Protein AF-T0ZHL3-F1 (afdb_monomer)

Organism: NCBI:txid410659

Nearest PDB structures (foldseek):
  6ahu-assembly1_E  TM=5.245E-01  e=2.969E-02  Homo sapiens
  2ku7-assembly1_A  TM=4.076E-01  e=2.372E-01  Homo sapiens
  7qg6-assembly1_E  TM=3.972E-01  e=1.578E+00  Homo sapiens
  7qg6-assembly1_A  TM=4.189E-01  e=2.277E+00  Homo sapiens
  2b18-assembly1_A  TM=2.000E-01  e=1.236E+00  Bacillus subtilis

pLDDT: mean 86.19, std 11.18, range [48.0, 97.88]

Foldseek 3Di:
DVQCVVVADPDPVSLVPDDPVVCVVSPHPDRPPDDDDDDDDDPCPPPDDPPPPPDPDAFWFKWKKFKADPPFAFPVCFVVQLVLLLVLLLVLQCVQVNDVPRDCLSVVPPDDPVPNDQHWGWGFDDPPPPRGGGMIMIGGNRGDDPSSVVSVCPRFWGADPVRDIITIDTPDIHDPVVCCVPRPDDPDDDDPDD

Sequence (194 aa):
AKKLAKTVPDNVLCALRVNTAELRKQGWNQPPAARKVSYLRPVDALRPCYATPRIEAPNVTTASFILVGKPLPRVEEALRIGELTRMAVMSQAKRLVGEGRIPSIFSGHGMAESNRHRHAFYLPWDSNHDGRIDRVLLHVPDGMSAEQQHVVEQVKKLWNRDGGEWRLVLESIGSPGIARALTESSRVWKSVTP

Structure (mmCIF, N/CA/C/O backbone):
data_AF-T0ZHL3-F1
#
_entry.id   AF-T0ZHL3-F1
#
loop_
_atom_site.group_PDB
_atom_site.id
_atom_site.type_symbol
_atom_site.label_atom_id
_atom_site.label_alt_id
_atom_site.label_comp_id
_atom_site.label_asym_id
_atom_site.label_entity_id
_atom_site.label_seq_id
_atom_site.pdbx_PDB_ins_code
_atom_site.Cartn_x
_atom_site.Cartn_y
_atom_site.Cartn_z
_atom_site.occupancy
_atom_site.B_iso_or_equiv
_atom_site.auth_seq_id
_atom_site.auth_comp_id
_atom_site.auth_asym_id
_atom_site.auth_atom_id
_atom_site.pdbx_PDB_model_num
ATOM 1 N N . ALA A 1 1 ? -53.898 -5.717 51.733 1.00 55.38 1 ALA A N 1
ATOM 2 C CA . ALA A 1 1 ? -52.645 -6.334 52.229 1.00 55.38 1 ALA A CA 1
ATOM 3 C C . ALA A 1 1 ? -52.646 -7.872 52.150 1.00 55.38 1 ALA A C 1
ATOM 5 O O . ALA A 1 1 ? -51.859 -8.405 51.382 1.00 55.38 1 ALA A O 1
ATOM 6 N N . LYS A 1 2 ? -53.540 -8.604 52.846 1.00 56.66 2 LYS A N 1
ATOM 7 C CA . LYS A 1 2 ? -53.518 -10.092 52.917 1.00 56.66 2 LYS A CA 1
ATOM 8 C C . LYS A 1 2 ? -53.585 -10.851 51.573 1.00 56.66 2 LYS A C 1
ATOM 10 O O . LYS A 1 2 ? -53.009 -11.926 51.476 1.00 56.66 2 LYS A O 1
ATOM 15 N N . LYS A 1 3 ? -54.253 -10.316 50.539 1.00 62.62 3 LYS A N 1
ATOM 16 C CA . LYS A 1 3 ? -54.321 -10.953 49.203 1.00 62.62 3 LYS A CA 1
ATOM 17 C C . LYS A 1 3 ? -53.002 -10.873 48.416 1.00 62.62 3 LYS A C 1
ATOM 19 O O . LYS A 1 3 ? -52.667 -11.824 47.727 1.00 62.62 3 LYS A O 1
ATOM 24 N N . LEU A 1 4 ? -52.247 -9.782 48.563 1.00 68.75 4 LEU A N 1
ATOM 25 C CA . LEU A 1 4 ? -50.984 -9.556 47.845 1.00 68.75 4 LEU A CA 1
ATOM 26 C C . LEU A 1 4 ? -49.827 -10.375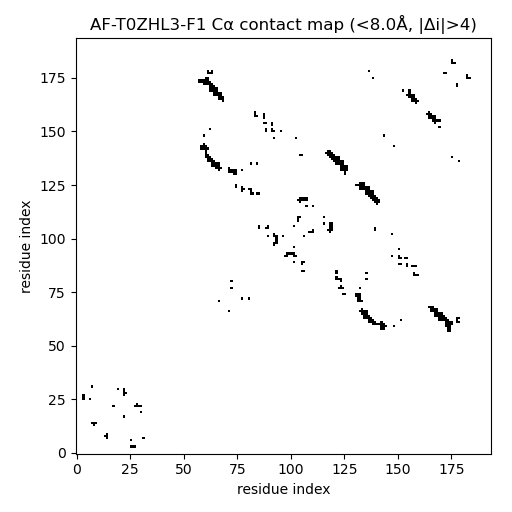 48.436 1.00 68.75 4 LEU A C 1
ATOM 28 O O . LEU A 1 4 ? -48.932 -10.786 47.709 1.00 68.75 4 LEU A O 1
ATOM 32 N N . ALA A 1 5 ? -49.873 -10.697 49.732 1.00 70.12 5 ALA A N 1
ATOM 33 C CA . ALA A 1 5 ? -48.851 -11.518 50.387 1.00 70.12 5 ALA A CA 1
ATOM 34 C C . ALA A 1 5 ? -48.668 -12.906 49.735 1.00 70.12 5 ALA A C 1
ATOM 36 O O . ALA A 1 5 ? -47.565 -13.435 49.742 1.00 70.12 5 ALA A O 1
ATOM 37 N N . LYS A 1 6 ? -49.719 -13.466 49.113 1.00 73.06 6 LYS A N 1
ATOM 38 C CA . LYS A 1 6 ? -49.654 -14.739 48.367 1.00 73.06 6 LYS A CA 1
ATOM 39 C C . LYS A 1 6 ? -48.963 -14.635 47.001 1.00 73.06 6 LYS A C 1
ATOM 41 O O . LYS A 1 6 ? -48.709 -15.653 46.378 1.00 73.06 6 LYS A O 1
ATOM 46 N N . THR A 1 7 ? -48.715 -13.416 46.525 1.00 76.69 7 THR A N 1
ATOM 47 C CA . THR A 1 7 ? -48.080 -13.131 45.225 1.00 76.69 7 THR A CA 1
ATOM 48 C C . THR A 1 7 ? -46.620 -12.691 45.369 1.00 76.69 7 THR A C 1
ATOM 50 O O . THR A 1 7 ? -46.009 -12.218 44.415 1.00 76.69 7 THR A O 1
ATOM 53 N N . VAL A 1 8 ? -46.059 -12.813 46.577 1.00 81.12 8 VAL A N 1
ATOM 54 C CA . VAL A 1 8 ? -44.651 -12.512 46.845 1.00 81.12 8 VAL A CA 1
ATOM 55 C C . VAL A 1 8 ? -43.796 -13.663 46.307 1.00 81.12 8 VAL A C 1
ATOM 57 O O . VAL A 1 8 ? -44.087 -14.810 46.629 1.00 81.12 8 VAL A O 1
ATOM 60 N N . PRO A 1 9 ? -42.755 -13.384 45.507 1.00 81.44 9 PRO A N 1
ATOM 61 C CA . PRO A 1 9 ? -41.839 -14.414 45.030 1.00 81.44 9 PRO A CA 1
ATOM 62 C C . PRO A 1 9 ? -41.130 -15.125 46.186 1.00 81.44 9 PRO A C 1
ATOM 64 O O . PRO A 1 9 ? -40.657 -14.470 47.114 1.00 81.44 9 PRO A O 1
ATOM 67 N N . ASP A 1 10 ? -40.989 -16.446 46.084 1.00 82.56 10 ASP A N 1
ATOM 68 C CA . ASP A 1 10 ? -40.438 -17.285 47.160 1.00 82.56 10 ASP A CA 1
ATOM 69 C C . ASP A 1 10 ? -38.960 -16.995 47.471 1.00 82.56 10 ASP A C 1
ATOM 71 O O . ASP A 1 10 ? -38.482 -17.254 48.573 1.00 82.56 10 ASP A O 1
ATOM 75 N N . ASN A 1 11 ? -38.208 -16.468 46.497 1.00 82.94 11 ASN A N 1
ATOM 76 C CA . ASN A 1 11 ? -36.793 -16.136 46.650 1.00 82.94 11 ASN A CA 1
ATOM 77 C C . ASN A 1 11 ? -36.380 -14.905 45.819 1.00 82.94 11 ASN A C 1
ATOM 79 O O . ASN A 1 11 ? -37.099 -14.452 44.924 1.00 82.94 11 ASN A O 1
ATOM 83 N N . VAL A 1 12 ?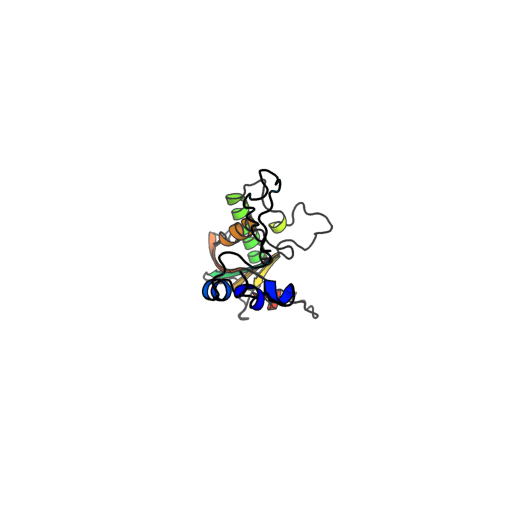 -35.185 -14.373 46.108 1.00 80.12 12 VAL A N 1
ATOM 84 C CA . VAL A 1 12 ? -34.631 -13.161 45.470 1.00 80.12 12 VAL A CA 1
ATOM 85 C C . VAL A 1 12 ? -34.496 -13.319 43.956 1.00 80.12 12 VAL A C 1
ATOM 87 O O . VAL A 1 12 ? -34.779 -12.388 43.208 1.00 80.12 12 VAL A O 1
ATOM 90 N N . LEU A 1 13 ? -34.101 -14.499 43.481 1.00 81.75 13 LEU A N 1
ATOM 91 C CA . LEU A 1 13 ? -33.869 -14.746 42.061 1.00 81.75 13 LEU A CA 1
ATOM 92 C C . LEU A 1 13 ? -35.197 -14.787 41.285 1.00 81.75 13 LEU A C 1
ATOM 94 O O . LEU A 1 13 ? -35.291 -14.221 40.197 1.00 81.75 13 LEU A O 1
ATOM 98 N N . CYS A 1 14 ? -36.251 -15.348 41.881 1.00 80.88 14 CYS A N 1
ATOM 99 C CA . CYS A 1 14 ? -37.622 -15.212 41.397 1.00 80.88 14 CYS A CA 1
ATOM 100 C C . CYS A 1 14 ? -38.057 -13.741 41.401 1.00 80.88 14 CYS A C 1
ATOM 102 O O . CYS A 1 14 ? -38.589 -13.275 40.401 1.00 80.88 14 CYS A O 1
ATOM 104 N N . ALA A 1 15 ? -37.765 -12.978 42.460 1.00 80.31 15 ALA A N 1
ATOM 105 C CA . ALA A 1 15 ? -38.114 -11.557 42.528 1.00 80.31 15 ALA A CA 1
ATOM 106 C C . ALA A 1 15 ? -37.436 -10.700 41.444 1.00 80.31 15 ALA A C 1
ATOM 108 O O . ALA A 1 15 ? -38.067 -9.784 40.921 1.00 80.31 15 ALA A O 1
ATOM 109 N N . LEU A 1 16 ? -36.194 -11.019 41.067 1.00 79.75 16 LEU A N 1
ATOM 110 C CA . LEU A 1 16 ? -35.465 -10.346 39.983 1.00 79.75 16 LEU A CA 1
ATOM 111 C C . LEU A 1 16 ? -35.959 -10.737 38.580 1.00 79.75 16 LEU A C 1
ATOM 113 O O . LEU A 1 16 ? -35.756 -9.984 37.632 1.00 79.75 16 LEU A O 1
ATOM 117 N N . ARG A 1 17 ? -36.597 -11.905 38.436 1.00 83.50 17 ARG A N 1
ATOM 118 C CA . ARG A 1 17 ? -37.125 -12.415 37.157 1.00 83.50 17 ARG A CA 1
ATOM 119 C C . ARG A 1 17 ? -38.546 -11.948 36.847 1.00 83.50 17 ARG A C 1
ATOM 121 O O . ARG A 1 17 ? -38.991 -12.085 35.709 1.00 83.50 17 ARG A O 1
ATOM 128 N N . VAL A 1 18 ? -39.276 -11.437 37.835 1.00 82.00 18 VAL A N 1
ATOM 129 C CA . VAL A 1 18 ? -40.674 -11.040 37.650 1.00 82.00 18 VAL A CA 1
ATOM 130 C C . VAL A 1 18 ? -40.767 -9.771 36.802 1.00 82.00 18 VAL A C 1
ATOM 132 O O . VAL A 1 18 ? -40.172 -8.738 37.106 1.00 82.00 18 VAL A O 1
ATOM 135 N N . ASN A 1 19 ? -41.583 -9.838 35.751 1.00 81.00 19 ASN A N 1
ATOM 136 C CA . ASN A 1 19 ? -41.870 -8.689 34.907 1.00 81.00 19 ASN A CA 1
ATOM 137 C C . ASN A 1 19 ? -42.751 -7.671 35.655 1.00 81.00 19 ASN A C 1
ATOM 139 O O . ASN A 1 19 ? -43.749 -8.015 36.291 1.00 81.00 19 ASN A O 1
ATOM 143 N N . THR A 1 20 ? -42.418 -6.388 35.520 1.00 82.62 20 THR A N 1
ATOM 144 C CA . THR A 1 20 ? -43.193 -5.272 36.081 1.00 82.62 20 THR A CA 1
ATOM 145 C C . THR A 1 20 ? -44.657 -5.244 35.619 1.00 82.62 20 THR A C 1
ATOM 147 O O . THR A 1 20 ? -45.519 -4.799 36.378 1.00 82.62 20 THR A O 1
ATOM 150 N N . ALA A 1 21 ? -44.968 -5.756 34.422 1.00 84.19 21 ALA A N 1
ATOM 151 C CA . ALA A 1 21 ? -46.342 -5.871 33.926 1.00 84.19 21 ALA A CA 1
ATOM 152 C C . ALA A 1 21 ? -47.185 -6.868 34.746 1.00 84.19 21 ALA A C 1
ATOM 154 O O . ALA A 1 21 ? -48.332 -6.575 35.090 1.00 84.19 21 ALA A O 1
ATOM 155 N N . GLU A 1 22 ? -46.592 -8.005 35.117 1.00 83.56 22 GLU A N 1
ATOM 156 C CA . GLU A 1 22 ? -47.223 -9.054 35.926 1.00 83.56 22 GLU A CA 1
ATOM 157 C C . GLU A 1 22 ? -47.572 -8.519 37.325 1.00 83.56 22 GLU A C 1
ATOM 159 O O . GLU A 1 22 ? -48.689 -8.687 37.814 1.00 83.56 22 GLU A O 1
ATOM 164 N N . LEU A 1 23 ? -46.641 -7.772 37.931 1.00 82.81 23 LEU A N 1
ATOM 165 C CA . LEU A 1 23 ? -46.822 -7.138 39.240 1.00 82.81 23 LEU A CA 1
ATOM 166 C C . LEU A 1 23 ? -47.949 -6.102 39.225 1.00 82.81 23 LEU A C 1
ATOM 168 O O . LEU A 1 23 ? -48.803 -6.107 40.112 1.00 82.81 23 LEU A O 1
ATOM 172 N N . ARG A 1 24 ? -48.002 -5.248 38.197 1.00 84.06 24 ARG A N 1
ATOM 173 C CA . ARG A 1 24 ? -49.072 -4.250 38.043 1.00 84.06 24 ARG A CA 1
ATOM 174 C C . ARG A 1 24 ? -50.441 -4.902 37.874 1.00 84.06 24 ARG A C 1
ATOM 176 O O . ARG A 1 24 ? -51.395 -4.459 38.506 1.00 84.06 24 ARG A O 1
ATOM 183 N N . LYS A 1 25 ? -50.532 -5.984 37.089 1.00 84.88 25 LYS A N 1
ATOM 184 C CA . LYS A 1 25 ? -51.772 -6.762 36.907 1.00 84.88 25 LYS A CA 1
ATOM 185 C C . LYS A 1 25 ? -52.269 -7.368 38.221 1.00 84.88 25 LYS A C 1
ATOM 187 O O . LYS A 1 25 ? -53.470 -7.436 38.457 1.00 84.88 25 LYS A O 1
ATOM 192 N N . GLN A 1 26 ? -51.345 -7.764 39.091 1.00 82.44 26 GLN A N 1
ATOM 193 C CA . GLN A 1 26 ? -51.641 -8.267 40.433 1.00 82.44 26 GLN A CA 1
ATOM 194 C C . GLN A 1 26 ? -51.956 -7.150 41.448 1.00 82.44 26 GLN A C 1
ATOM 196 O O . GLN A 1 26 ? -52.328 -7.453 42.579 1.00 82.44 26 GLN A O 1
ATOM 201 N N . GLY A 1 27 ? -51.859 -5.872 41.059 1.00 84.19 27 GLY A N 1
ATOM 202 C CA . GLY A 1 27 ? -52.183 -4.715 41.899 1.00 84.19 27 GLY A CA 1
ATOM 203 C C . GLY A 1 27 ? -51.004 -4.154 42.699 1.00 84.19 27 GLY A C 1
ATOM 204 O O . GLY A 1 27 ? -51.213 -3.397 43.649 1.00 84.19 27 GLY A O 1
ATOM 205 N N . TRP A 1 28 ? -49.768 -4.516 42.349 1.00 83.19 28 TRP A N 1
ATOM 206 C CA . TRP A 1 28 ? -48.571 -3.948 42.964 1.00 83.19 28 TRP A CA 1
ATOM 207 C C . TRP A 1 28 ? -48.185 -2.616 42.315 1.00 83.19 28 TRP A C 1
ATOM 209 O O . TRP A 1 28 ? -47.897 -2.544 41.120 1.00 83.19 28 TRP A O 1
ATOM 219 N N . ASN A 1 29 ? -48.085 -1.569 43.137 1.00 82.81 29 ASN A N 1
ATOM 220 C CA . ASN A 1 29 ? -47.573 -0.255 42.721 1.00 82.81 29 ASN A CA 1
ATOM 221 C C . ASN A 1 29 ? -46.037 -0.174 42.754 1.00 82.81 29 ASN A C 1
ATOM 223 O O . ASN A 1 29 ? -45.439 0.705 42.140 1.00 82.81 29 ASN A O 1
ATOM 227 N N . GLN A 1 30 ? -45.399 -1.088 43.483 1.00 80.06 30 GLN A N 1
ATOM 228 C CA . GLN A 1 30 ? -43.952 -1.248 43.586 1.00 80.06 30 GLN A CA 1
ATOM 229 C C . GLN A 1 30 ? -43.640 -2.729 43.839 1.00 80.06 30 GLN A C 1
ATOM 231 O O . GLN A 1 30 ? -44.493 -3.422 44.402 1.00 80.06 30 GLN A O 1
ATOM 236 N N . PRO A 1 31 ? -42.454 -3.232 43.456 1.00 82.12 31 PRO A N 1
ATOM 237 C CA . PRO A 1 31 ? -42.092 -4.617 43.722 1.00 82.12 31 PRO A CA 1
ATOM 238 C C . PRO A 1 31 ? -42.185 -4.967 45.220 1.00 82.12 31 PRO A C 1
ATOM 240 O O . PRO A 1 31 ? -41.886 -4.110 46.055 1.00 82.12 31 PRO A O 1
ATOM 243 N N . PRO A 1 32 ? -42.543 -6.214 45.585 1.00 76.44 32 PRO A N 1
ATOM 244 C CA . PRO A 1 32 ? -42.827 -6.604 46.972 1.00 76.44 32 PRO A CA 1
ATOM 245 C C . PRO A 1 32 ? -41.699 -6.343 47.980 1.00 76.44 32 PRO A C 1
ATOM 247 O O . PRO A 1 32 ? -41.968 -6.110 49.155 1.00 76.44 32 PRO A O 1
ATOM 250 N N . ALA A 1 33 ? -40.445 -6.354 47.520 1.00 73.69 33 ALA A N 1
ATOM 251 C CA . ALA A 1 33 ? -39.251 -6.102 48.330 1.00 73.69 33 ALA A CA 1
ATOM 252 C C . ALA A 1 33 ? -38.596 -4.735 48.052 1.00 73.69 33 ALA A C 1
ATOM 254 O O . ALA A 1 33 ? -37.513 -4.447 48.563 1.00 73.69 33 ALA A O 1
ATOM 255 N N . ALA A 1 34 ? -39.222 -3.882 47.236 1.00 77.31 34 ALA A N 1
ATOM 256 C CA . ALA A 1 34 ? -38.673 -2.569 46.937 1.00 77.31 34 ALA A CA 1
ATOM 257 C C . ALA A 1 34 ? -38.777 -1.657 48.166 1.00 77.31 34 ALA A C 1
ATOM 259 O O . ALA A 1 34 ? -39.863 -1.394 48.686 1.00 77.31 34 ALA A O 1
ATOM 260 N N . ARG A 1 35 ? -37.632 -1.131 48.601 1.00 81.62 35 ARG A N 1
ATOM 261 C CA . ARG A 1 35 ? -37.547 -0.052 49.586 1.00 81.62 35 ARG A CA 1
ATOM 262 C C . ARG A 1 35 ? -36.986 1.194 48.928 1.00 81.62 35 ARG A C 1
ATOM 264 O O . ARG A 1 35 ? -36.015 1.130 48.182 1.00 81.62 35 ARG A O 1
ATOM 271 N N . LYS A 1 36 ? -37.581 2.340 49.254 1.00 85.81 36 LYS A N 1
ATOM 272 C CA . LYS A 1 36 ? -36.982 3.640 48.958 1.00 85.81 36 LYS A CA 1
ATOM 273 C C . LYS A 1 36 ? -35.884 3.887 49.987 1.00 85.81 36 LYS A C 1
ATOM 275 O O . LYS A 1 36 ? -36.163 3.883 51.183 1.00 85.81 36 LYS A O 1
ATOM 280 N N . VAL A 1 37 ? -34.657 4.062 49.516 1.00 89.56 37 VAL A N 1
ATOM 281 C CA . VAL A 1 37 ? -33.485 4.327 50.353 1.00 89.56 37 VAL A CA 1
ATOM 282 C C . VAL A 1 37 ? -32.835 5.609 49.855 1.00 89.56 37 VAL A C 1
ATOM 284 O O . VAL A 1 37 ? -32.584 5.747 48.659 1.00 89.56 37 VAL A O 1
ATOM 287 N N . SER A 1 38 ? -32.579 6.542 50.767 1.00 91.56 38 SER A N 1
ATOM 288 C CA . SER A 1 38 ? -31.787 7.736 50.477 1.00 91.56 38 SER A CA 1
ATOM 289 C C . SER A 1 38 ? -30.307 7.371 50.523 1.00 91.56 38 SER A C 1
ATOM 291 O O . SER A 1 38 ? -29.853 6.777 51.499 1.00 91.56 38 SER A O 1
ATOM 293 N N . TYR A 1 39 ? -29.556 7.725 49.485 1.00 89.25 39 TYR A N 1
ATOM 294 C CA . TYR A 1 39 ? -28.115 7.498 49.425 1.00 89.25 39 TYR A CA 1
ATOM 295 C C . TYR A 1 39 ? -27.406 8.711 48.823 1.00 89.25 39 TYR A C 1
ATOM 297 O O . TYR A 1 39 ? -27.966 9.429 47.993 1.00 89.25 39 TYR A O 1
ATOM 305 N N . LEU A 1 40 ? -26.166 8.939 49.256 1.00 92.62 40 LEU A N 1
ATOM 306 C CA . LEU A 1 40 ? -25.292 9.952 48.675 1.00 92.62 40 LEU A CA 1
ATOM 307 C C . LEU A 1 40 ? -24.589 9.367 47.451 1.00 92.62 40 LEU A C 1
ATOM 309 O O . LEU A 1 40 ? -24.122 8.229 47.470 1.00 92.62 40 LEU A O 1
ATOM 313 N N . ARG A 1 41 ? -24.493 10.165 46.392 1.00 89.75 41 ARG A N 1
ATOM 314 C CA . ARG A 1 41 ? -23.687 9.866 45.207 1.00 89.75 41 ARG A CA 1
ATOM 315 C C . ARG A 1 41 ? -22.767 11.047 44.903 1.00 89.75 41 ARG A C 1
ATOM 317 O O . ARG A 1 41 ? -23.172 12.185 45.144 1.00 89.75 41 ARG A O 1
ATOM 324 N N . PRO A 1 42 ? -21.580 10.808 44.325 1.00 91.44 42 PRO A N 1
ATOM 325 C CA . PRO A 1 42 ? -20.783 11.870 43.724 1.00 91.44 42 PRO A CA 1
ATOM 326 C C . PRO A 1 42 ? -21.600 12.666 42.699 1.00 91.44 42 PRO A C 1
ATOM 328 O O . PRO A 1 42 ? -22.467 12.106 42.011 1.00 91.44 42 PRO A O 1
ATOM 331 N N . VAL A 1 43 ? -21.311 13.964 42.582 1.00 90.00 43 VAL A N 1
ATOM 332 C CA . VAL A 1 43 ? -22.056 14.869 41.691 1.00 90.00 43 VAL A CA 1
ATOM 333 C C . VAL A 1 43 ? -22.028 14.357 40.242 1.00 90.00 43 VAL A C 1
ATOM 335 O O . VAL A 1 43 ? -23.069 14.263 39.588 1.00 90.00 43 VAL A O 1
ATOM 338 N N . ASP A 1 44 ? -20.873 13.833 39.826 1.00 89.88 44 ASP A N 1
ATOM 339 C CA . ASP A 1 44 ? -20.594 13.350 38.473 1.00 89.88 44 ASP A CA 1
ATOM 340 C C . ASP A 1 44 ? -20.917 11.864 38.237 1.00 89.88 44 ASP A C 1
ATOM 342 O O . ASP A 1 44 ? -20.628 11.340 37.166 1.00 89.88 44 ASP A O 1
ATOM 346 N N . ALA A 1 45 ? -21.544 11.157 39.186 1.00 86.88 45 ALA A N 1
ATOM 347 C CA . ALA A 1 45 ? -21.782 9.708 39.067 1.00 86.88 45 ALA A CA 1
ATOM 348 C C . ALA A 1 45 ? -22.657 9.292 37.862 1.00 86.88 45 ALA A C 1
ATOM 350 O O . ALA A 1 45 ? -22.652 8.128 37.475 1.00 86.88 45 ALA A O 1
ATOM 351 N N . LEU A 1 46 ? -23.423 10.225 37.286 1.00 86.62 46 LEU A N 1
ATOM 352 C CA . LEU A 1 46 ? -24.261 10.002 36.098 1.00 86.62 46 LEU A CA 1
ATOM 353 C C . LEU A 1 46 ? -23.746 10.750 34.863 1.00 86.62 46 LEU A C 1
ATOM 355 O O . LEU A 1 46 ? -24.489 10.925 33.899 1.00 86.62 46 LEU A O 1
ATOM 359 N N . ARG A 1 47 ? -22.503 11.241 34.892 1.00 87.38 47 ARG A N 1
ATOM 360 C CA . ARG A 1 47 ? -21.912 11.922 33.744 1.00 87.38 47 ARG A CA 1
ATOM 361 C C . ARG A 1 47 ? -21.765 10.908 32.599 1.00 87.38 47 ARG A C 1
ATOM 363 O O . ARG A 1 47 ? -21.100 9.892 32.796 1.00 87.38 47 ARG A O 1
ATOM 370 N N . PRO A 1 48 ? -22.376 11.138 31.421 1.00 80.69 48 PRO A N 1
ATOM 371 C CA . PRO A 1 48 ? -22.247 10.222 30.296 1.00 80.69 48 PRO A CA 1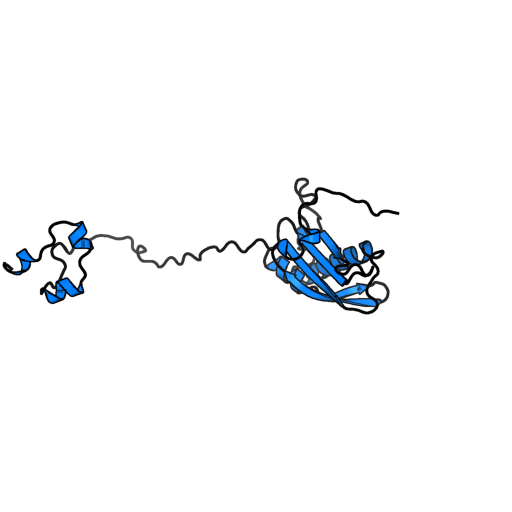
ATOM 372 C C . PRO A 1 48 ? -20.781 10.126 29.865 1.00 80.69 48 PRO A C 1
ATOM 374 O O . PRO A 1 48 ? -20.201 11.105 29.393 1.00 80.69 48 PRO A O 1
ATOM 377 N N . CYS A 1 49 ? -20.178 8.951 30.028 1.00 71.69 49 CYS A N 1
ATOM 378 C CA . CYS A 1 49 ? -18.873 8.640 29.461 1.00 71.69 49 CYS A CA 1
ATOM 379 C C . CYS A 1 49 ? -19.094 7.938 28.123 1.00 71.69 49 CYS A C 1
ATOM 381 O O . CYS A 1 49 ? -19.399 6.747 28.078 1.00 71.69 49 CYS A O 1
ATOM 383 N N . TYR A 1 50 ? -18.941 8.676 27.027 1.00 68.75 50 TYR A N 1
ATOM 384 C CA . TYR A 1 50 ? -18.879 8.075 25.702 1.00 68.75 50 TYR A CA 1
ATOM 385 C C . TYR A 1 50 ? -17.509 7.416 25.546 1.00 68.75 50 TYR A C 1
ATOM 387 O O . TYR A 1 50 ? -16.528 8.067 25.193 1.00 68.75 50 TYR A O 1
ATOM 395 N N . ALA A 1 51 ? -17.423 6.122 25.846 1.00 63.94 51 ALA A N 1
ATOM 396 C CA . ALA A 1 51 ? -16.287 5.333 25.406 1.00 63.94 51 ALA A CA 1
ATOM 397 C C . ALA A 1 51 ? -16.421 5.167 23.890 1.00 63.94 51 ALA A C 1
ATOM 399 O O . ALA A 1 51 ? -17.263 4.406 23.421 1.00 63.94 51 ALA A O 1
ATOM 400 N N . THR A 1 52 ? -15.628 5.901 23.110 1.00 58.53 52 THR A N 1
ATOM 401 C CA . THR A 1 52 ? -15.443 5.567 21.697 1.00 58.53 52 THR A CA 1
ATOM 402 C C . THR A 1 52 ? -14.720 4.222 21.657 1.00 58.53 52 THR A C 1
ATOM 404 O O . THR A 1 52 ? -13.569 4.173 22.109 1.00 58.53 52 THR A O 1
ATOM 407 N N . PRO A 1 53 ? -15.344 3.126 21.184 1.00 49.22 53 PRO A N 1
ATOM 408 C CA . PRO A 1 53 ? -14.613 1.885 21.003 1.00 49.22 53 PRO A CA 1
ATOM 409 C C . PRO A 1 53 ? -13.452 2.180 20.056 1.00 49.22 53 PRO A C 1
ATOM 411 O O . PRO A 1 53 ? -13.645 2.660 18.938 1.00 49.22 53 PRO A O 1
ATOM 414 N N . ARG A 1 54 ? -12.230 1.960 20.539 1.00 51.00 54 ARG A N 1
ATOM 415 C CA . ARG A 1 54 ? -11.029 2.077 19.724 1.00 51.00 54 ARG A CA 1
ATOM 416 C C . ARG A 1 54 ? -11.023 0.852 18.818 1.00 51.00 54 ARG A C 1
ATOM 418 O O . ARG A 1 54 ? -10.559 -0.209 19.213 1.00 51.00 54 ARG A O 1
ATOM 425 N N . ILE A 1 55 ? -11.644 0.972 17.649 1.00 48.00 55 ILE A N 1
ATOM 426 C CA . ILE A 1 55 ? -11.503 -0.030 16.596 1.00 48.00 55 ILE A CA 1
ATOM 427 C C . ILE A 1 55 ? -10.047 0.079 16.147 1.00 48.00 55 ILE A C 1
ATOM 429 O O . ILE A 1 55 ? -9.642 1.123 15.632 1.00 48.00 55 ILE A O 1
ATOM 433 N N . GLU A 1 56 ? -9.242 -0.951 16.405 1.00 50.66 56 GLU A N 1
ATOM 434 C CA . GLU A 1 56 ? -7.940 -1.068 15.756 1.00 50.66 56 GLU A CA 1
ATOM 435 C C . GLU A 1 56 ? -8.210 -1.138 14.256 1.00 50.66 56 GLU A C 1
ATOM 437 O O . GLU A 1 56 ? -8.789 -2.105 13.757 1.00 50.66 56 GLU A O 1
ATOM 442 N N . ALA A 1 57 ? -7.887 -0.056 13.545 1.00 55.31 57 ALA A N 1
ATOM 443 C CA . ALA A 1 57 ? -7.968 -0.060 12.098 1.00 55.31 57 ALA A CA 1
ATOM 444 C C . ALA A 1 57 ? -7.096 -1.223 11.601 1.00 55.31 57 ALA A C 1
ATOM 446 O O . ALA A 1 57 ? -5.965 -1.356 12.079 1.00 55.31 57 ALA A O 1
ATOM 447 N N . PRO A 1 58 ? -7.596 -2.080 10.692 1.00 62.06 58 PRO A N 1
ATOM 448 C CA . PRO A 1 58 ? -6.778 -3.149 10.140 1.00 62.06 58 PRO A CA 1
ATOM 449 C C . PRO A 1 58 ? -5.478 -2.541 9.617 1.00 62.06 58 PRO A C 1
ATOM 451 O O . PRO A 1 58 ? -5.520 -1.526 8.922 1.00 62.06 58 PRO A O 1
ATOM 454 N N . ASN A 1 59 ? -4.335 -3.130 9.983 1.00 79.62 59 ASN A N 1
ATOM 455 C CA . ASN A 1 59 ? -3.027 -2.627 9.573 1.00 79.62 59 ASN A CA 1
ATOM 456 C C . ASN A 1 59 ? -2.965 -2.584 8.042 1.00 79.62 59 ASN A C 1
ATOM 458 O O . ASN A 1 59 ? -2.847 -3.614 7.374 1.00 79.62 59 ASN A O 1
ATOM 462 N N . VAL A 1 60 ? -3.087 -1.379 7.488 1.00 92.50 60 VAL A N 1
ATOM 463 C CA . VAL A 1 60 ? -3.006 -1.138 6.053 1.00 92.50 60 VAL A CA 1
ATOM 464 C C . VAL A 1 60 ? -1.534 -1.138 5.684 1.00 92.50 60 VAL A C 1
ATOM 466 O O . VAL A 1 60 ? -0.816 -0.189 5.982 1.00 92.50 60 VAL A O 1
ATOM 469 N N . THR A 1 61 ? -1.073 -2.217 5.068 1.00 94.25 61 THR A N 1
ATOM 470 C CA . THR A 1 61 ? 0.344 -2.410 4.736 1.00 94.25 61 THR A CA 1
ATOM 471 C C . THR A 1 61 ? 0.608 -2.290 3.248 1.00 94.25 61 THR A C 1
ATOM 473 O O . THR A 1 61 ? 1.745 -2.066 2.857 1.00 94.25 61 THR A O 1
ATOM 476 N N . THR A 1 62 ? -0.404 -2.467 2.398 1.00 95.25 62 THR A N 1
ATOM 477 C CA . THR A 1 62 ? -0.183 -2.695 0.967 1.00 95.25 62 THR A CA 1
ATOM 478 C C . THR A 1 62 ? -1.138 -1.874 0.112 1.00 95.25 62 THR A C 1
ATOM 480 O O . THR A 1 62 ? -2.332 -1.822 0.400 1.00 95.25 62 THR A O 1
ATOM 483 N N . ALA A 1 63 ? -0.620 -1.265 -0.953 1.00 96.75 63 ALA A N 1
ATOM 484 C CA . ALA A 1 63 ? -1.383 -0.584 -1.996 1.00 96.75 63 ALA A CA 1
ATOM 485 C C . ALA A 1 63 ? -0.979 -1.107 -3.382 1.00 96.75 63 ALA A C 1
ATOM 487 O O . ALA A 1 63 ? 0.210 -1.180 -3.689 1.00 96.75 63 ALA A O 1
ATOM 488 N N . SER A 1 64 ? -1.967 -1.453 -4.211 1.00 96.88 64 SER A N 1
ATOM 489 C CA . SER A 1 64 ? -1.792 -1.870 -5.608 1.00 96.88 64 SER A CA 1
ATOM 490 C C . SER A 1 64 ? -2.206 -0.741 -6.541 1.00 96.88 64 SER A C 1
ATOM 492 O O . SER A 1 64 ? -3.325 -0.228 -6.447 1.00 96.88 64 SER A O 1
ATOM 494 N N . PHE A 1 65 ? -1.319 -0.368 -7.458 1.00 97.88 65 PHE A N 1
ATOM 495 C CA . PHE A 1 65 ? -1.598 0.591 -8.516 1.00 97.88 65 PHE A CA 1
ATOM 496 C C . PHE A 1 65 ? -1.568 -0.087 -9.879 1.00 97.88 65 PHE A C 1
ATOM 498 O O . PHE A 1 65 ? -0.621 -0.804 -10.186 1.00 97.88 65 PHE A O 1
ATOM 505 N N . ILE A 1 66 ? -2.544 0.226 -10.726 1.00 97.25 66 ILE A N 1
ATOM 506 C CA . ILE A 1 66 ? -2.502 -0.072 -12.159 1.00 97.25 66 ILE A CA 1
ATOM 507 C C . ILE A 1 66 ? -1.732 1.045 -12.863 1.00 97.25 66 ILE A C 1
ATOM 509 O O . ILE A 1 66 ? -2.013 2.234 -12.664 1.00 97.25 66 ILE A O 1
ATOM 513 N N . LEU A 1 67 ? -0.783 0.653 -13.708 1.00 96.44 67 LEU A N 1
ATOM 514 C CA . LEU A 1 67 ? -0.015 1.538 -14.567 1.00 96.44 67 LEU A CA 1
ATOM 515 C C . LEU A 1 67 ? -0.732 1.694 -15.912 1.00 96.44 67 LEU A C 1
ATOM 517 O O . LEU A 1 67 ? -0.927 0.739 -16.656 1.00 96.44 67 LEU A O 1
ATOM 521 N N . VAL A 1 68 ? -1.128 2.922 -16.237 1.00 95.31 68 VAL A N 1
ATOM 522 C CA . VAL A 1 68 ? -1.860 3.244 -17.464 1.00 95.31 68 VAL A CA 1
ATOM 523 C C . VAL A 1 68 ? -1.012 4.162 -18.335 1.00 95.31 68 VAL A C 1
ATOM 525 O O . VAL A 1 68 ? -0.704 5.295 -17.964 1.00 95.31 68 VAL A O 1
ATOM 528 N N . GLY A 1 69 ? -0.666 3.687 -19.526 1.00 89.19 69 GLY A N 1
ATOM 529 C CA . GLY A 1 69 ? 0.061 4.447 -20.539 1.00 89.19 69 GLY A CA 1
ATOM 530 C C . GLY A 1 69 ? 0.470 3.552 -21.704 1.00 89.19 69 GLY A C 1
ATOM 531 O O . GLY A 1 69 ? 0.401 2.327 -21.607 1.00 89.19 69 GLY A O 1
ATOM 532 N N . LYS A 1 70 ? 0.864 4.157 -22.827 1.00 84.69 70 LYS A N 1
ATOM 533 C CA . LYS A 1 70 ? 1.388 3.430 -23.989 1.00 84.69 70 LYS A CA 1
ATOM 534 C C . LYS A 1 70 ? 2.724 4.044 -24.431 1.00 84.69 70 LYS A C 1
ATOM 536 O O . LYS A 1 70 ? 2.764 5.258 -24.614 1.00 84.69 70 LYS A O 1
ATOM 541 N N . PRO A 1 71 ? 3.768 3.230 -24.667 1.00 90.00 71 PRO A N 1
ATOM 542 C CA . PRO A 1 71 ? 3.849 1.804 -24.334 1.00 90.00 71 PRO A CA 1
ATOM 543 C C . PRO A 1 71 ? 3.932 1.571 -22.811 1.00 90.00 71 PRO A C 1
ATOM 545 O O . PRO A 1 71 ? 4.360 2.452 -22.061 1.00 90.00 71 PRO A O 1
ATOM 548 N N . LEU A 1 72 ? 3.532 0.379 -22.353 1.00 94.31 72 LEU A N 1
ATOM 549 C CA . LEU A 1 72 ? 3.863 -0.055 -20.993 1.00 94.31 72 LEU A CA 1
ATOM 550 C C . LEU A 1 72 ? 5.369 -0.365 -20.905 1.00 94.31 72 LEU A C 1
ATOM 552 O O . LEU A 1 72 ? 5.909 -0.931 -21.872 1.00 94.31 72 LEU A O 1
ATOM 556 N N . PRO A 1 73 ? 6.034 -0.008 -19.787 1.00 94.25 73 PRO A N 1
ATOM 557 C CA . PRO A 1 73 ? 7.453 -0.277 -19.584 1.00 94.25 73 PRO A CA 1
ATOM 558 C C . PRO A 1 73 ? 7.719 -1.773 -19.644 1.00 94.25 73 PRO A C 1
ATOM 560 O O . PRO A 1 73 ? 6.888 -2.572 -19.210 1.00 94.25 73 PRO A O 1
ATOM 563 N N . ARG A 1 74 ? 8.878 -2.162 -20.162 1.00 94.88 74 ARG A N 1
ATOM 564 C CA . ARG A 1 74 ? 9.261 -3.575 -20.137 1.00 94.88 74 ARG A CA 1
ATOM 565 C C . ARG A 1 74 ? 9.722 -3.982 -18.736 1.00 94.88 74 ARG A C 1
ATOM 567 O O . ARG A 1 74 ? 10.132 -3.128 -17.949 1.00 94.88 74 ARG A O 1
ATOM 574 N N . VAL A 1 75 ? 9.707 -5.276 -18.429 1.00 94.38 75 VAL A N 1
ATOM 575 C CA . VAL A 1 75 ? 10.195 -5.800 -17.137 1.00 94.38 75 VAL A CA 1
ATOM 576 C C . VAL A 1 75 ? 11.653 -5.433 -16.846 1.00 94.38 75 VAL A C 1
ATOM 578 O O . VAL A 1 75 ? 12.013 -5.256 -15.685 1.00 94.38 75 VAL A O 1
ATOM 581 N N . GLU A 1 76 ? 12.486 -5.222 -17.870 1.00 93.81 76 GLU A N 1
ATOM 582 C CA . GLU A 1 76 ? 13.871 -4.765 -17.699 1.00 93.81 76 GLU A CA 1
ATOM 583 C C . GLU A 1 76 ? 13.961 -3.341 -17.114 1.00 93.81 76 GLU A C 1
ATOM 585 O O . GLU A 1 76 ? 14.980 -2.961 -16.541 1.00 93.81 76 GLU A O 1
ATOM 590 N N . GLU A 1 77 ? 12.882 -2.557 -17.197 1.00 93.25 77 GLU A N 1
ATOM 591 C CA . GLU A 1 77 ? 12.780 -1.224 -16.598 1.00 93.25 77 GLU A CA 1
ATOM 592 C C . GLU A 1 77 ? 12.259 -1.254 -15.150 1.00 93.25 77 GLU A C 1
ATOM 594 O O . GLU A 1 77 ? 12.014 -0.195 -14.571 1.00 93.25 77 GLU A O 1
ATOM 599 N N . ALA A 1 78 ? 12.112 -2.4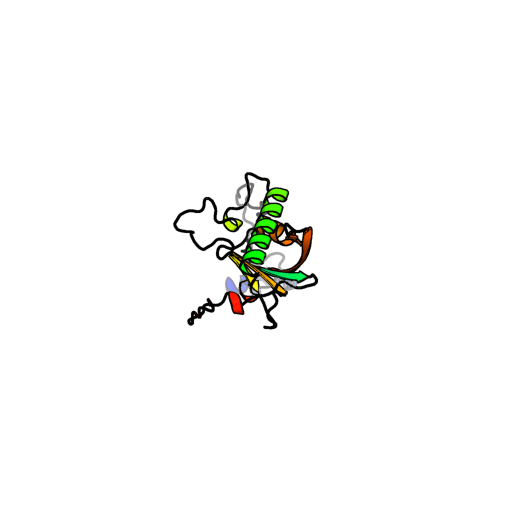28 -14.523 1.00 93.88 78 ALA A N 1
ATOM 600 C CA . ALA A 1 78 ? 11.565 -2.560 -13.170 1.00 93.88 78 ALA A CA 1
ATOM 601 C C . ALA A 1 78 ? 12.259 -1.643 -12.151 1.00 93.88 78 ALA A C 1
ATOM 603 O O . ALA A 1 78 ? 11.594 -0.884 -11.445 1.00 93.88 78 ALA A O 1
ATOM 604 N N . LEU A 1 79 ? 13.595 -1.619 -12.122 1.00 94.12 79 LEU A N 1
ATOM 605 C CA . LEU A 1 79 ? 14.331 -0.747 -11.201 1.00 94.12 79 LEU A CA 1
ATOM 606 C C . LEU A 1 79 ? 13.985 0.737 -11.412 1.00 94.12 79 LEU A C 1
ATOM 608 O O . LEU A 1 79 ? 13.775 1.475 -10.450 1.00 94.12 79 LEU A O 1
ATOM 612 N N . ARG A 1 80 ? 13.870 1.163 -12.676 1.00 93.88 80 ARG A N 1
ATOM 613 C CA . ARG A 1 80 ? 13.491 2.532 -13.041 1.00 93.88 80 ARG A CA 1
ATOM 614 C C . ARG A 1 80 ? 12.076 2.849 -12.566 1.00 93.88 80 ARG A C 1
ATOM 616 O O . ARG A 1 80 ? 11.870 3.883 -11.941 1.00 93.88 80 ARG A O 1
ATOM 623 N N . ILE A 1 81 ? 11.108 1.975 -12.839 1.00 95.31 81 ILE A N 1
ATOM 624 C CA . ILE A 1 81 ? 9.706 2.186 -12.449 1.00 95.31 81 ILE A CA 1
ATOM 625 C C . ILE A 1 81 ? 9.541 2.189 -10.925 1.00 95.31 81 ILE A C 1
ATOM 627 O O . ILE A 1 81 ? 8.802 3.022 -10.394 1.00 95.31 81 ILE A O 1
ATOM 631 N N . GLY A 1 82 ? 10.271 1.329 -10.212 1.00 95.75 82 GLY A N 1
ATOM 632 C CA . GLY A 1 82 ? 10.302 1.319 -8.750 1.00 95.75 82 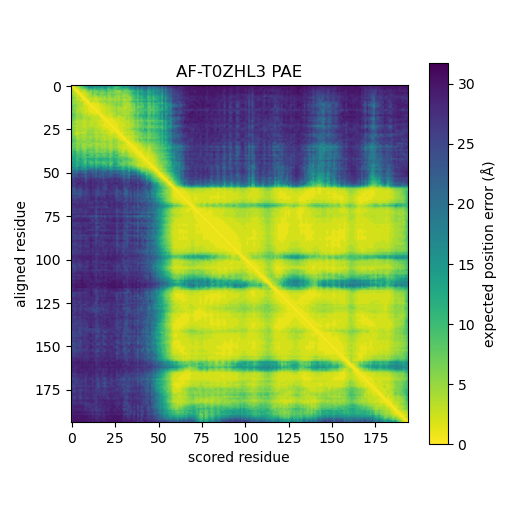GLY A CA 1
ATOM 633 C C . GLY A 1 82 ? 10.800 2.651 -8.188 1.00 95.75 82 GLY A C 1
ATOM 634 O O . GLY A 1 82 ? 10.130 3.262 -7.354 1.00 95.75 82 GLY A O 1
ATOM 635 N N . GLU A 1 83 ? 11.912 3.165 -8.717 1.00 95.31 83 GLU A N 1
ATOM 636 C CA . GLU A 1 83 ? 12.465 4.455 -8.295 1.00 95.31 83 GLU A CA 1
ATOM 637 C C . GLU A 1 83 ? 11.548 5.635 -8.645 1.00 95.31 83 GLU A C 1
ATOM 639 O O . GLU A 1 83 ? 11.330 6.518 -7.814 1.00 95.31 83 GLU A O 1
ATOM 644 N N . LEU A 1 84 ? 10.936 5.642 -9.835 1.00 95.62 84 LEU A N 1
ATOM 645 C CA . LEU A 1 84 ? 9.954 6.668 -10.204 1.00 95.62 84 LEU A CA 1
ATOM 646 C C . LEU A 1 84 ? 8.745 6.658 -9.265 1.00 95.62 84 LEU A C 1
ATOM 648 O O . LEU A 1 84 ? 8.246 7.721 -8.890 1.00 95.62 84 LEU A O 1
ATOM 652 N N . THR A 1 85 ? 8.296 5.475 -8.849 1.00 96.62 85 THR A N 1
ATOM 653 C CA . THR A 1 85 ? 7.194 5.332 -7.891 1.00 96.62 85 THR A CA 1
ATOM 654 C C . THR A 1 85 ? 7.586 5.866 -6.522 1.00 96.62 85 THR A C 1
ATOM 656 O O . THR A 1 85 ? 6.834 6.648 -5.934 1.00 96.62 85 THR A O 1
ATOM 659 N N . ARG A 1 86 ? 8.792 5.540 -6.047 1.00 95.81 86 ARG A N 1
ATOM 660 C CA . ARG A 1 86 ? 9.342 6.111 -4.814 1.00 95.81 86 ARG A CA 1
ATOM 661 C C . ARG A 1 86 ? 9.389 7.634 -4.883 1.00 95.81 86 ARG A C 1
ATOM 663 O O . ARG A 1 86 ? 8.876 8.306 -3.991 1.00 95.81 86 ARG A O 1
ATOM 670 N N . MET A 1 87 ? 9.941 8.197 -5.956 1.00 95.25 87 MET A N 1
ATOM 671 C CA . MET A 1 87 ? 9.988 9.646 -6.166 1.00 95.25 87 MET A CA 1
ATOM 672 C C . MET A 1 87 ? 8.590 10.279 -6.188 1.00 95.25 87 MET A C 1
ATOM 674 O O . MET A 1 87 ? 8.398 11.348 -5.607 1.00 95.25 87 MET A O 1
ATOM 678 N N . ALA A 1 88 ? 7.607 9.629 -6.817 1.00 96.12 88 ALA A N 1
ATOM 679 C CA . ALA A 1 88 ? 6.231 10.114 -6.864 1.00 96.12 88 ALA A CA 1
ATOM 680 C C . ALA A 1 88 ? 5.590 10.148 -5.467 1.00 96.12 88 ALA A C 1
ATOM 682 O O . ALA A 1 88 ? 5.020 11.174 -5.091 1.00 96.12 88 ALA A O 1
ATOM 683 N N . VAL A 1 89 ? 5.746 9.083 -4.671 1.00 96.81 89 VAL A N 1
ATOM 684 C CA . VAL A 1 89 ? 5.284 9.038 -3.271 1.00 96.81 89 VAL A CA 1
ATOM 685 C C . VAL A 1 89 ? 5.974 10.121 -2.434 1.00 96.81 89 VAL A C 1
ATOM 687 O O . VAL A 1 89 ? 5.305 10.848 -1.705 1.00 96.81 89 VAL A O 1
ATOM 690 N N . MET A 1 90 ? 7.288 10.311 -2.588 1.00 95.00 90 MET A N 1
ATOM 691 C CA . MET A 1 90 ? 8.060 11.371 -1.911 1.00 95.00 90 MET A CA 1
ATOM 692 C C . MET A 1 90 ? 7.625 12.776 -2.285 1.00 95.00 90 MET A C 1
ATOM 694 O O . MET A 1 90 ? 7.476 13.629 -1.409 1.00 95.00 90 MET A O 1
ATOM 698 N N . SER A 1 91 ? 7.361 13.019 -3.563 1.00 94.56 91 SER A N 1
ATOM 699 C CA . SER A 1 91 ? 6.840 14.299 -4.028 1.00 94.56 91 SER A CA 1
ATOM 700 C C . SER A 1 91 ? 5.460 14.589 -3.431 1.00 94.56 91 SER A C 1
ATOM 702 O O . SER A 1 91 ? 5.217 15.701 -2.956 1.00 94.56 91 SER A O 1
ATOM 704 N N . GLN A 1 92 ? 4.575 13.586 -3.379 1.00 95.81 92 GLN A N 1
ATOM 705 C CA . GLN A 1 92 ? 3.260 13.735 -2.753 1.00 95.81 92 GLN A CA 1
ATOM 706 C C . GLN A 1 92 ? 3.351 13.943 -1.241 1.00 95.81 92 GLN A C 1
ATOM 708 O O . GLN A 1 92 ? 2.691 14.839 -0.717 1.00 95.81 92 GLN A O 1
ATOM 713 N N . ALA A 1 93 ? 4.211 13.194 -0.549 1.00 95.19 93 ALA A N 1
ATOM 714 C CA . ALA A 1 93 ? 4.458 13.369 0.879 1.00 95.19 93 ALA A CA 1
ATOM 715 C C . ALA A 1 93 ? 4.958 14.788 1.188 1.00 95.19 93 ALA A C 1
ATOM 717 O O . ALA A 1 93 ? 4.409 15.461 2.059 1.00 95.19 93 ALA A O 1
ATOM 718 N N . LYS A 1 94 ? 5.937 15.283 0.415 1.00 94.81 94 LYS A N 1
ATOM 719 C CA . LYS A 1 94 ? 6.448 16.658 0.524 1.00 94.81 94 LYS A CA 1
ATOM 720 C C . LYS A 1 94 ? 5.339 17.693 0.325 1.00 94.81 94 LYS A C 1
ATOM 722 O O . LYS A 1 94 ? 5.305 18.683 1.049 1.00 94.81 94 LYS A O 1
ATOM 727 N N . ARG A 1 95 ? 4.435 17.469 -0.633 1.00 94.38 95 ARG A N 1
ATOM 728 C CA . ARG A 1 95 ? 3.322 18.382 -0.939 1.00 94.38 95 ARG A 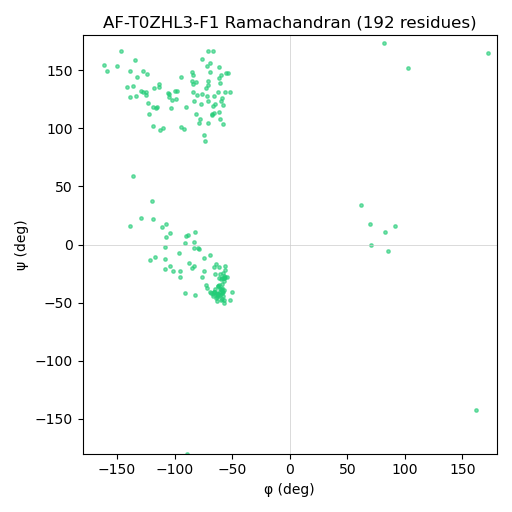CA 1
ATOM 729 C C . ARG A 1 95 ? 2.256 18.424 0.159 1.00 94.38 95 ARG A C 1
ATOM 731 O O . ARG A 1 95 ? 1.737 19.498 0.433 1.00 94.38 95 ARG A O 1
ATOM 738 N N . LEU A 1 96 ? 1.907 17.277 0.742 1.00 93.31 96 LEU A N 1
ATOM 739 C CA . LEU A 1 96 ? 0.785 17.154 1.683 1.00 93.31 96 LEU A CA 1
ATOM 740 C C . LEU A 1 96 ? 1.202 17.363 3.143 1.00 93.31 96 LEU A C 1
ATOM 742 O O . LEU A 1 96 ? 0.500 18.037 3.890 1.00 93.31 96 LEU A O 1
ATOM 746 N N . VAL A 1 97 ? 2.350 16.812 3.541 1.00 90.00 97 VAL A N 1
ATOM 747 C CA . VAL A 1 97 ? 2.830 16.818 4.936 1.00 90.00 97 VAL A CA 1
ATOM 748 C C . VAL A 1 97 ? 3.914 17.889 5.152 1.00 90.00 97 VAL A C 1
ATOM 750 O O . VAL A 1 97 ? 4.098 18.394 6.263 1.00 90.00 97 VAL A O 1
ATOM 753 N N . GLY A 1 98 ? 4.595 18.313 4.084 1.00 88.69 98 GLY A N 1
ATOM 754 C CA . GLY A 1 98 ? 5.665 19.313 4.107 1.00 88.69 98 GLY A CA 1
ATOM 755 C C . GLY A 1 98 ? 7.065 18.699 4.005 1.00 88.69 98 GLY A C 1
ATOM 756 O O . GLY A 1 98 ? 7.306 17.569 4.423 1.00 88.69 98 GLY A O 1
ATOM 757 N N . GLU A 1 99 ? 8.014 19.462 3.457 1.00 84.88 99 GLU A N 1
ATOM 758 C CA . GLU A 1 99 ? 9.362 18.989 3.097 1.00 84.88 99 GLU A CA 1
ATOM 759 C C . GLU A 1 99 ? 10.171 18.411 4.266 1.00 84.88 99 GLU A C 1
ATOM 761 O O . GLU A 1 99 ? 10.822 17.384 4.105 1.00 84.88 99 GLU A O 1
ATOM 766 N N . GLY A 1 100 ? 10.078 19.009 5.455 1.00 84.25 100 GLY A N 1
ATOM 767 C CA . GLY A 1 100 ? 10.774 18.529 6.655 1.00 84.25 100 GLY A CA 1
ATOM 768 C C . GLY A 1 100 ? 10.063 17.398 7.405 1.00 84.25 100 GLY A C 1
ATOM 769 O O . GLY A 1 100 ? 10.526 16.999 8.468 1.00 84.25 100 GLY A O 1
ATOM 770 N N . ARG A 1 101 ? 8.916 16.917 6.908 1.00 87.00 101 ARG A N 1
ATOM 771 C CA . ARG A 1 101 ? 8.054 15.948 7.609 1.00 87.00 101 ARG A CA 1
ATOM 772 C C . ARG A 1 101 ? 7.677 14.744 6.750 1.00 87.00 101 ARG A C 1
ATOM 774 O O . ARG A 1 101 ? 6.673 14.088 7.006 1.00 87.00 101 ARG A O 1
ATOM 781 N N . ILE A 1 102 ? 8.471 14.447 5.724 1.00 90.12 102 ILE A N 1
ATOM 782 C CA . ILE A 1 102 ? 8.272 13.251 4.905 1.00 90.12 102 ILE A CA 1
ATOM 783 C C . ILE A 1 102 ? 8.379 12.012 5.813 1.00 90.12 102 ILE A C 1
ATOM 785 O O . ILE A 1 102 ? 9.414 11.836 6.460 1.00 90.12 102 ILE A O 1
ATOM 789 N N . PRO A 1 103 ? 7.354 11.139 5.863 1.00 90.25 103 PRO A N 1
ATOM 790 C CA . PRO A 1 103 ? 7.399 9.952 6.706 1.00 90.25 103 PRO A CA 1
ATOM 791 C C . PRO A 1 103 ? 8.584 9.046 6.358 1.00 90.25 103 PRO A C 1
ATOM 793 O O . PRO A 1 103 ? 8.730 8.608 5.214 1.00 90.25 103 PRO A O 1
ATOM 796 N N . SER A 1 104 ? 9.401 8.720 7.361 1.00 90.69 104 SER A N 1
ATOM 797 C CA . SER A 1 104 ? 10.576 7.850 7.206 1.00 90.69 104 SER A CA 1
ATOM 798 C C . SER A 1 104 ? 10.215 6.461 6.685 1.00 90.69 104 SER A C 1
ATOM 800 O O . SER A 1 104 ? 10.994 5.874 5.944 1.00 90.69 104 SER A O 1
ATOM 802 N N . ILE A 1 105 ? 9.001 5.974 6.967 1.00 91.69 105 ILE A N 1
ATOM 803 C CA . ILE A 1 105 ? 8.502 4.694 6.449 1.00 91.69 105 ILE A CA 1
ATOM 804 C C . ILE A 1 105 ? 8.496 4.618 4.923 1.00 91.69 105 ILE A C 1
ATOM 806 O O . ILE A 1 105 ? 8.535 3.527 4.376 1.00 91.69 105 ILE A O 1
ATOM 810 N N . PHE A 1 106 ? 8.435 5.745 4.215 1.00 93.44 106 PHE A N 1
ATOM 811 C CA . PHE A 1 106 ? 8.388 5.742 2.761 1.00 93.44 106 PHE A CA 1
ATOM 812 C C . PHE A 1 106 ? 9.776 5.921 2.131 1.00 93.44 106 PHE A C 1
ATOM 814 O O . PHE A 1 106 ? 10.003 5.463 1.012 1.00 93.44 106 PHE A O 1
ATOM 821 N N . SER A 1 107 ? 10.698 6.600 2.819 1.00 88.88 107 SER A N 1
ATOM 822 C CA . SER A 1 107 ? 12.062 6.843 2.331 1.00 88.88 107 SER A CA 1
ATOM 823 C C . SER A 1 107 ? 13.081 5.825 2.843 1.00 88.88 107 SER A C 1
ATOM 825 O O . SER A 1 107 ? 14.145 5.692 2.246 1.00 88.88 107 SER A O 1
ATOM 827 N N . GLY A 1 108 ? 12.792 5.158 3.962 1.00 86.62 108 GLY A N 1
ATOM 828 C CA . GLY A 1 108 ? 13.756 4.372 4.734 1.00 86.62 108 GLY A CA 1
ATOM 829 C C . GLY A 1 108 ? 14.806 5.222 5.466 1.00 86.62 108 GLY A C 1
ATOM 830 O O . GLY A 1 108 ? 15.670 4.678 6.150 1.00 86.62 108 GLY A O 1
ATOM 831 N N . HIS A 1 109 ? 14.765 6.554 5.339 1.00 85.69 109 HIS A N 1
ATOM 832 C CA . HIS A 1 109 ? 15.787 7.446 5.885 1.00 85.69 109 HIS A CA 1
ATOM 833 C C . HIS A 1 109 ? 15.530 7.783 7.359 1.00 85.69 109 HIS A C 1
ATOM 835 O O . HIS A 1 109 ? 14.391 8.015 7.762 1.00 85.69 109 HIS A O 1
ATOM 841 N N . GLY A 1 110 ? 16.599 7.848 8.161 1.00 81.31 110 GLY A N 1
ATOM 842 C CA . GLY A 1 110 ? 16.517 8.207 9.582 1.00 81.31 110 GLY A CA 1
ATOM 843 C C . GLY A 1 110 ? 15.837 7.152 10.463 1.00 81.31 110 GLY A C 1
ATOM 844 O O . GLY A 1 110 ? 15.396 7.467 11.565 1.00 81.31 110 GLY A O 1
ATOM 845 N N . MET A 1 111 ? 15.716 5.912 9.982 1.00 81.12 111 MET A N 1
ATOM 846 C CA . MET A 1 111 ? 15.156 4.803 10.754 1.00 81.12 111 MET A CA 1
ATOM 847 C C . MET A 1 111 ? 16.224 4.147 11.637 1.00 81.12 111 MET A C 1
ATOM 849 O O . MET A 1 111 ? 17.400 4.102 11.279 1.00 81.12 111 MET A O 1
ATOM 853 N N . ALA A 1 112 ? 15.809 3.630 12.797 1.00 78.50 112 ALA A N 1
ATOM 854 C CA . ALA A 1 112 ? 16.696 2.901 13.701 1.00 78.50 112 ALA A CA 1
ATOM 855 C C . ALA A 1 112 ? 17.266 1.639 13.029 1.00 78.50 112 ALA A C 1
ATOM 857 O O . ALA A 1 112 ? 16.613 1.029 12.182 1.00 78.50 112 ALA A O 1
ATOM 858 N N . GLU A 1 113 ? 18.453 1.192 13.449 1.00 72.00 113 GLU A N 1
ATOM 859 C CA . GLU A 1 113 ? 19.107 0.014 12.855 1.00 72.00 113 GLU A CA 1
ATOM 860 C C . GLU A 1 113 ? 18.297 -1.281 12.993 1.00 72.00 113 GLU A C 1
ATOM 862 O O . GLU A 1 113 ? 18.410 -2.174 12.156 1.00 72.00 113 GLU A O 1
ATOM 867 N N . SER A 1 114 ? 17.435 -1.370 14.006 1.00 73.75 114 SER A N 1
ATOM 868 C CA . SER A 1 114 ? 16.492 -2.476 14.190 1.00 73.75 114 SER A CA 1
ATOM 869 C C . SER A 1 114 ? 15.363 -2.502 13.149 1.00 73.75 114 SER A C 1
ATOM 871 O O . SER A 1 114 ? 14.625 -3.484 13.075 1.00 73.75 114 SER A O 1
ATOM 873 N N . ASN A 1 115 ? 15.231 -1.452 12.328 1.00 66.81 115 ASN A N 1
ATOM 874 C CA . ASN A 1 115 ? 14.173 -1.274 11.337 1.00 66.81 115 ASN A CA 1
ATOM 875 C C . ASN A 1 115 ? 14.700 -1.149 9.889 1.00 66.81 115 ASN A C 1
ATOM 877 O O . ASN A 1 115 ? 14.179 -0.401 9.062 1.00 66.81 115 ASN A O 1
ATOM 881 N N . ARG A 1 116 ? 15.748 -1.905 9.543 1.00 66.25 116 ARG A N 1
ATOM 882 C CA . ARG A 1 116 ? 16.352 -1.849 8.196 1.00 66.25 116 ARG A CA 1
ATOM 883 C C . ARG A 1 116 ? 15.425 -2.310 7.060 1.00 66.25 116 ARG A C 1
ATOM 885 O O . ARG A 1 116 ? 15.698 -1.980 5.913 1.00 66.25 116 ARG A O 1
ATOM 892 N N . HIS A 1 117 ? 14.326 -3.015 7.350 1.00 76.75 117 HIS A N 1
ATOM 893 C CA . HIS A 1 117 ? 13.476 -3.638 6.322 1.00 76.75 117 HIS A CA 1
ATOM 894 C C . HIS A 1 117 ? 11.962 -3.528 6.555 1.00 76.75 117 HIS A C 1
ATOM 896 O O . HIS A 1 117 ? 11.216 -4.268 5.921 1.00 76.75 117 HIS A O 1
ATOM 902 N N . ARG A 1 118 ? 11.474 -2.651 7.444 1.00 83.69 118 ARG A N 1
ATOM 903 C CA . ARG A 1 118 ? 10.015 -2.473 7.627 1.00 83.69 118 ARG A CA 1
ATOM 904 C C . ARG A 1 118 ? 9.488 -1.155 7.051 1.00 83.69 118 ARG A C 1
ATOM 906 O O . ARG A 1 118 ? 8.377 -0.737 7.360 1.00 83.69 118 ARG A O 1
ATOM 913 N N . HIS A 1 119 ? 10.275 -0.532 6.175 1.00 90.94 119 HIS A N 1
ATOM 914 C CA . HIS A 1 119 ? 9.865 0.597 5.343 1.00 90.94 119 HIS A CA 1
ATOM 915 C C . HIS A 1 11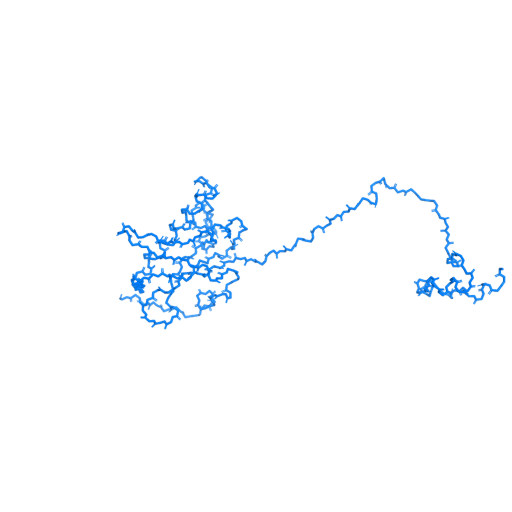9 ? 9.274 0.129 4.005 1.00 90.94 119 HIS A C 1
ATOM 917 O O . HIS A 1 119 ? 9.162 -1.064 3.733 1.00 90.94 119 HIS A O 1
ATOM 923 N N . ALA A 1 120 ? 8.874 1.089 3.180 1.00 94.38 120 ALA A N 1
ATOM 924 C CA . ALA A 1 120 ? 8.213 0.878 1.910 1.00 94.38 120 ALA A CA 1
ATOM 925 C C . ALA A 1 120 ? 9.103 0.182 0.877 1.00 94.38 120 ALA A C 1
ATOM 927 O O . ALA A 1 120 ? 10.178 0.667 0.522 1.00 94.38 120 ALA A O 1
ATOM 928 N N . PHE A 1 121 ? 8.570 -0.893 0.314 1.00 94.62 121 PHE A N 1
ATOM 929 C CA . PHE A 1 121 ? 9.044 -1.541 -0.894 1.00 94.62 121 PHE A CA 1
ATOM 930 C C . PHE A 1 121 ? 8.182 -1.102 -2.074 1.00 94.62 121 PHE A C 1
ATOM 932 O O . PHE A 1 121 ? 6.952 -1.125 -1.998 1.00 94.62 121 PHE A O 1
ATOM 939 N N . TYR A 1 122 ? 8.840 -0.723 -3.165 1.00 96.44 122 TYR A N 1
ATOM 940 C CA . TYR A 1 122 ? 8.212 -0.288 -4.409 1.00 96.44 122 TYR A CA 1
ATOM 941 C C . TYR A 1 122 ? 8.463 -1.367 -5.456 1.00 96.44 122 TYR A C 1
ATOM 943 O O . TYR A 1 122 ? 9.569 -1.464 -5.986 1.00 96.44 122 TYR A O 1
ATOM 951 N N . LEU A 1 123 ? 7.468 -2.218 -5.696 1.00 95.69 123 LEU A N 1
ATOM 952 C CA . LEU A 1 123 ? 7.607 -3.448 -6.471 1.00 95.69 123 LEU A CA 1
ATOM 953 C C . LEU A 1 123 ? 6.810 -3.330 -7.778 1.00 95.69 123 LEU A C 1
ATOM 955 O O . LEU A 1 123 ? 5.591 -3.511 -7.769 1.00 95.69 123 LEU A O 1
ATOM 959 N N . PRO A 1 124 ? 7.458 -3.007 -8.907 1.00 96.44 124 PRO A N 1
ATOM 960 C CA . PRO A 1 124 ? 6.834 -3.147 -10.214 1.00 96.44 124 PRO A CA 1
ATOM 961 C C . PRO A 1 124 ? 6.483 -4.608 -10.476 1.00 96.44 124 PRO A C 1
ATOM 963 O O . PRO A 1 124 ? 7.229 -5.514 -10.099 1.00 96.44 124 PRO A O 1
ATOM 966 N N . TRP A 1 125 ? 5.356 -4.824 -11.139 1.00 95.44 125 TRP A N 1
ATOM 967 C CA . TRP A 1 125 ? 4.799 -6.145 -11.339 1.00 95.44 125 TRP A CA 1
ATOM 968 C C . TRP A 1 125 ? 4.249 -6.304 -12.756 1.00 95.44 125 TRP A C 1
ATOM 970 O O . TRP A 1 125 ? 3.439 -5.502 -13.224 1.00 95.44 125 TRP A O 1
ATOM 980 N N . ASP A 1 126 ? 4.722 -7.360 -13.411 1.00 95.31 126 ASP A N 1
ATOM 981 C CA . ASP A 1 126 ? 4.103 -7.985 -14.574 1.00 95.31 126 ASP A CA 1
ATOM 982 C C . ASP A 1 126 ? 3.176 -9.097 -14.060 1.00 95.31 126 ASP A C 1
ATOM 984 O O . ASP A 1 126 ? 3.626 -10.166 -13.630 1.00 95.31 126 ASP A O 1
ATOM 988 N N . SER A 1 127 ? 1.885 -8.788 -13.996 1.00 92.62 127 SER A N 1
ATOM 989 C CA . SER A 1 127 ? 0.858 -9.652 -13.412 1.00 92.62 127 SER A CA 1
ATOM 990 C C . SER A 1 127 ? 0.310 -10.686 -14.394 1.00 92.62 127 SER A C 1
ATOM 992 O O . SER A 1 127 ? -0.277 -11.680 -13.963 1.00 92.62 127 SER A O 1
ATOM 994 N N . ASN A 1 128 ? 0.479 -10.455 -15.699 1.00 93.94 128 ASN A N 1
ATOM 995 C CA . ASN A 1 128 ? -0.020 -11.316 -16.771 1.00 93.94 128 ASN A CA 1
ATOM 996 C C . ASN A 1 128 ? 1.099 -12.093 -17.493 1.00 93.94 128 ASN A C 1
ATOM 998 O O . ASN A 1 128 ? 0.795 -12.921 -18.351 1.00 93.94 128 ASN A O 1
ATOM 1002 N N . HIS A 1 129 ? 2.358 -11.875 -17.108 1.00 92.50 129 HIS A N 1
ATOM 1003 C CA . HIS A 1 129 ? 3.560 -12.496 -17.660 1.00 92.50 129 HIS A CA 1
ATOM 1004 C C . HIS A 1 129 ? 3.797 -12.188 -19.147 1.00 92.50 129 HIS A C 1
ATOM 1006 O O . HIS A 1 129 ? 4.317 -13.035 -19.879 1.00 92.50 129 HIS A O 1
ATOM 1012 N N . ASP A 1 130 ? 3.424 -10.988 -19.607 1.00 95.00 130 ASP A N 1
ATOM 1013 C CA . ASP A 1 130 ? 3.628 -10.551 -20.996 1.00 95.00 130 ASP A CA 1
ATOM 1014 C C . ASP A 1 130 ? 4.966 -9.819 -21.238 1.00 95.00 130 ASP A C 1
ATOM 1016 O O . ASP A 1 130 ? 5.272 -9.407 -22.364 1.00 95.00 130 ASP A O 1
ATOM 1020 N N . GLY A 1 131 ? 5.793 -9.685 -20.196 1.00 94.94 131 GLY A N 1
ATOM 1021 C CA . GLY A 1 131 ? 7.073 -8.988 -20.236 1.00 94.94 131 GLY A CA 1
ATOM 1022 C C . GLY A 1 131 ? 6.952 -7.473 -20.071 1.00 94.94 131 GLY A C 1
ATOM 1023 O O . GLY A 1 131 ? 7.940 -6.755 -20.282 1.00 94.94 131 GLY A O 1
ATOM 1024 N N . ARG A 1 132 ? 5.778 -6.957 -19.691 1.00 96.44 132 ARG A N 1
ATOM 1025 C CA . ARG A 1 132 ? 5.540 -5.536 -19.424 1.00 96.44 132 ARG A CA 1
ATOM 1026 C C . ARG A 1 132 ? 4.990 -5.320 -18.025 1.00 96.44 132 ARG A C 1
ATOM 1028 O O . ARG A 1 132 ? 4.252 -6.117 -17.470 1.00 96.44 132 ARG A O 1
ATOM 1035 N N . ILE A 1 133 ? 5.362 -4.188 -17.447 1.00 96.38 133 ILE A N 1
ATOM 1036 C CA . ILE A 1 133 ? 4.912 -3.788 -16.120 1.00 96.38 133 ILE A CA 1
ATOM 1037 C C . ILE A 1 133 ? 3.525 -3.162 -16.262 1.00 96.38 133 ILE A C 1
ATOM 1039 O O . ILE A 1 133 ? 3.389 -2.072 -16.823 1.00 96.38 133 ILE A O 1
ATOM 1043 N N . ASP A 1 134 ? 2.507 -3.839 -15.735 1.00 96.25 134 ASP A N 1
ATOM 1044 C CA . ASP A 1 134 ? 1.120 -3.360 -15.714 1.00 96.25 134 ASP A CA 1
ATOM 1045 C C . ASP A 1 134 ? 0.684 -2.844 -14.335 1.00 96.25 134 ASP A C 1
ATOM 1047 O O . ASP A 1 134 ? -0.265 -2.061 -14.234 1.00 96.25 134 ASP A O 1
ATOM 1051 N N . ARG A 1 135 ? 1.404 -3.225 -13.274 1.00 96.69 135 ARG A N 1
ATOM 1052 C CA . ARG A 1 135 ? 1.110 -2.834 -11.894 1.00 96.69 135 ARG A CA 1
ATOM 1053 C C . ARG A 1 135 ? 2.350 -2.396 -11.134 1.00 96.69 135 ARG A C 1
ATOM 1055 O O . ARG A 1 135 ? 3.479 -2.757 -11.459 1.00 96.69 135 ARG A O 1
ATOM 1062 N N . VAL A 1 136 ? 2.129 -1.628 -10.074 1.00 97.19 136 VAL A N 1
ATOM 1063 C CA . VAL A 1 136 ? 3.148 -1.324 -9.068 1.00 97.19 136 VAL A CA 1
ATOM 1064 C C . VAL A 1 136 ? 2.553 -1.510 -7.682 1.00 97.19 136 VAL A C 1
ATOM 1066 O O . VAL A 1 136 ? 1.508 -0.943 -7.362 1.00 97.19 136 VAL A O 1
ATOM 1069 N N . LEU A 1 137 ? 3.236 -2.290 -6.852 1.00 97.06 137 LEU A N 1
ATOM 1070 C CA . LEU A 1 137 ? 2.884 -2.503 -5.460 1.00 97.06 137 LEU A CA 1
ATOM 1071 C C . LEU A 1 137 ? 3.715 -1.592 -4.556 1.00 97.06 137 LEU A C 1
ATOM 1073 O O . LEU A 1 137 ? 4.940 -1.540 -4.663 1.00 97.06 137 LEU A O 1
ATOM 1077 N N . LEU A 1 138 ? 3.050 -0.921 -3.624 1.00 96.69 138 LEU A N 1
ATOM 1078 C CA . LEU A 1 138 ? 3.672 -0.300 -2.463 1.00 96.69 138 LEU A CA 1
ATOM 1079 C C . LEU A 1 138 ? 3.403 -1.190 -1.249 1.00 96.69 138 LEU A C 1
ATOM 1081 O O . LEU A 1 138 ? 2.245 -1.359 -0.870 1.00 96.69 138 LEU A O 1
ATOM 1085 N N . HIS A 1 139 ? 4.447 -1.735 -0.630 1.00 95.56 139 HIS A N 1
ATOM 1086 C CA . HIS A 1 139 ? 4.319 -2.586 0.554 1.00 95.56 139 HIS A CA 1
ATOM 1087 C C . HIS A 1 139 ? 5.132 -2.036 1.729 1.00 95.56 139 HIS A C 1
ATOM 1089 O O . HIS A 1 139 ? 6.343 -1.893 1.627 1.00 95.56 139 HIS A O 1
ATOM 1095 N N . VAL A 1 140 ? 4.477 -1.748 2.852 1.00 94.00 140 VAL A N 1
ATOM 1096 C CA . VAL A 1 140 ? 5.067 -1.246 4.100 1.00 94.00 140 VAL A CA 1
ATOM 1097 C C . VAL A 1 140 ? 4.782 -2.265 5.210 1.00 94.00 140 VAL A C 1
ATOM 1099 O O . VAL A 1 140 ? 3.661 -2.288 5.725 1.00 94.00 140 VAL A O 1
ATOM 1102 N N . PRO A 1 141 ? 5.752 -3.112 5.605 1.00 89.50 141 PRO A N 1
ATOM 1103 C CA . PRO A 1 141 ? 5.519 -4.153 6.609 1.00 89.50 141 PRO A CA 1
ATOM 1104 C C . PRO A 1 141 ? 5.042 -3.629 7.970 1.00 89.50 141 PRO A C 1
ATOM 1106 O O . PRO A 1 141 ? 4.227 -4.286 8.612 1.00 89.50 141 PRO A O 1
ATOM 1109 N N . ASP A 1 142 ? 5.497 -2.441 8.391 1.00 87.56 142 ASP A N 1
ATOM 1110 C CA . ASP A 1 142 ? 5.061 -1.800 9.646 1.00 87.56 142 ASP A CA 1
ATOM 1111 C C . ASP A 1 142 ? 3.690 -1.099 9.539 1.00 87.56 142 ASP A C 1
ATOM 1113 O O . ASP A 1 142 ? 3.164 -0.600 10.534 1.00 87.56 142 ASP A O 1
ATOM 1117 N N . GLY A 1 143 ? 3.078 -1.088 8.352 1.00 91.31 143 GLY A N 1
ATOM 1118 C CA . GLY A 1 143 ? 1.785 -0.461 8.106 1.00 91.31 143 GLY A CA 1
ATOM 1119 C C . GLY A 1 143 ? 1.848 1.047 7.864 1.00 91.31 143 GLY A C 1
ATOM 1120 O O . GLY A 1 143 ? 2.892 1.692 7.957 1.00 91.31 143 GLY A O 1
ATOM 1121 N N . MET A 1 144 ? 0.691 1.602 7.506 1.00 92.69 144 MET A N 1
ATOM 1122 C CA . MET A 1 144 ? 0.501 3.008 7.168 1.00 92.69 144 MET A CA 1
ATOM 1123 C C . MET A 1 144 ? -0.599 3.629 8.032 1.00 92.69 144 MET A C 1
ATOM 1125 O O . MET A 1 144 ? -1.710 3.104 8.123 1.00 92.69 144 MET A O 1
ATOM 1129 N N . SER A 1 145 ? -0.313 4.786 8.625 1.00 92.00 145 SER A N 1
ATOM 1130 C CA . SER A 1 145 ? -1.291 5.648 9.290 1.00 92.00 145 SER A CA 1
ATOM 1131 C C . SER A 1 145 ? -2.285 6.251 8.289 1.00 92.00 145 SER A C 1
ATOM 1133 O O . SER A 1 145 ? -2.044 6.244 7.085 1.00 92.00 145 SER A O 1
ATOM 1135 N N . ALA A 1 146 ? -3.385 6.837 8.771 1.00 91.69 146 ALA A N 1
ATOM 1136 C CA . ALA A 1 146 ? -4.373 7.485 7.901 1.00 91.69 146 ALA A CA 1
ATOM 1137 C C . ALA A 1 146 ? -3.774 8.623 7.043 1.00 91.69 146 ALA A C 1
ATOM 1139 O O . ALA A 1 146 ? -4.115 8.761 5.873 1.00 91.69 146 ALA A O 1
ATOM 1140 N N . GLU A 1 147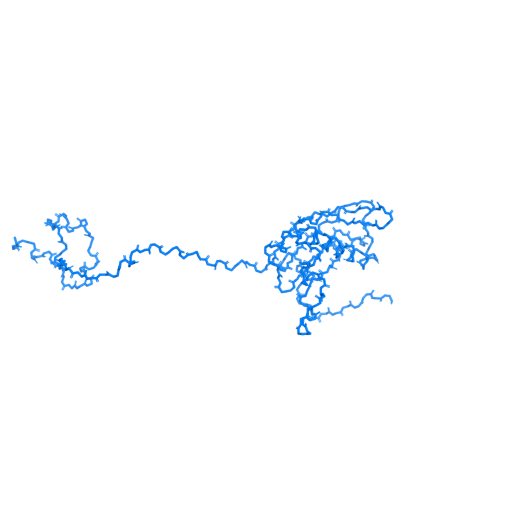 ? -2.837 9.405 7.591 1.00 92.12 147 GLU A N 1
ATOM 1141 C CA . GLU A 1 147 ? -2.130 10.453 6.837 1.00 92.12 147 GLU A CA 1
ATOM 1142 C C . GLU A 1 147 ? -1.248 9.851 5.732 1.00 92.12 147 GLU A C 1
ATOM 1144 O O . GLU A 1 147 ? -1.221 10.341 4.605 1.00 92.12 147 GLU A O 1
ATOM 1149 N N . GLN A 1 148 ? -0.563 8.747 6.032 1.00 94.50 148 GLN A N 1
ATOM 1150 C CA . GLN A 1 148 ? 0.280 8.037 5.071 1.00 94.50 148 GLN A CA 1
ATOM 1151 C C . GLN A 1 148 ? -0.566 7.382 3.970 1.00 94.50 148 GLN A C 1
ATOM 1153 O O . GLN A 1 148 ? -0.232 7.501 2.794 1.00 94.50 148 GLN A O 1
ATOM 1158 N N . GLN A 1 149 ? -1.697 6.770 4.323 1.00 95.19 149 GLN A N 1
ATOM 1159 C CA . GLN A 1 149 ? -2.671 6.250 3.360 1.00 95.19 149 GLN A CA 1
ATOM 1160 C C . GLN A 1 149 ? -3.170 7.365 2.433 1.00 95.19 149 GLN A C 1
ATOM 1162 O O . GLN A 1 149 ? -3.157 7.196 1.216 1.00 95.19 149 GLN A O 1
ATOM 1167 N N . HIS A 1 150 ? -3.491 8.540 2.984 1.00 95.06 150 HIS A N 1
ATOM 1168 C CA . HIS A 1 150 ? -3.904 9.688 2.182 1.00 95.06 150 HIS A CA 1
ATOM 1169 C C . HIS A 1 150 ? -2.820 10.127 1.185 1.00 95.06 150 HIS A C 1
ATOM 1171 O O . HIS A 1 150 ? -3.124 10.393 0.024 1.00 95.06 150 HIS A O 1
ATOM 1177 N N . VAL A 1 151 ? -1.541 10.144 1.584 1.00 96.50 151 VAL A N 1
ATOM 1178 C CA . VAL A 1 151 ? -0.429 10.421 0.654 1.00 96.50 151 VAL A CA 1
ATOM 1179 C C . VAL A 1 151 ? -0.432 9.441 -0.519 1.00 96.50 151 VAL A C 1
ATOM 1181 O O . VAL A 1 151 ? -0.340 9.869 -1.670 1.00 96.50 151 VAL A O 1
ATOM 1184 N N . VAL A 1 152 ? -0.568 8.144 -0.235 1.00 96.81 152 VAL A N 1
ATOM 1185 C CA . VAL A 1 152 ? -0.585 7.068 -1.238 1.00 96.81 152 VAL A CA 1
ATOM 1186 C C . VAL A 1 152 ? -1.773 7.220 -2.192 1.00 96.81 152 VAL A C 1
ATOM 1188 O O . VAL A 1 152 ? -1.600 7.140 -3.407 1.00 96.81 152 VAL A O 1
ATOM 1191 N N . GLU A 1 153 ? -2.960 7.544 -1.680 1.00 96.56 153 GLU A N 1
ATOM 1192 C CA . GLU A 1 153 ? -4.160 7.797 -2.490 1.00 96.56 153 GLU A CA 1
ATOM 1193 C C . GLU A 1 153 ? -3.997 8.961 -3.479 1.00 96.56 153 GLU A C 1
ATOM 1195 O O . GLU A 1 153 ? -4.606 8.953 -4.557 1.00 96.56 153 GLU A O 1
ATOM 1200 N N . GLN A 1 154 ? -3.171 9.957 -3.145 1.00 97.19 154 GLN A N 1
ATOM 1201 C CA . GLN A 1 154 ? -2.905 11.124 -3.993 1.00 97.19 154 GLN A CA 1
ATOM 1202 C C . GLN A 1 154 ? -1.828 10.881 -5.064 1.00 97.19 154 GLN A C 1
ATOM 1204 O O . GLN A 1 154 ? -1.577 11.758 -5.898 1.00 97.19 154 GLN A O 1
ATOM 1209 N N . VAL A 1 155 ? -1.207 9.700 -5.104 1.00 96.94 155 VAL A N 1
ATOM 1210 C CA . VAL A 1 155 ? -0.247 9.339 -6.152 1.00 96.94 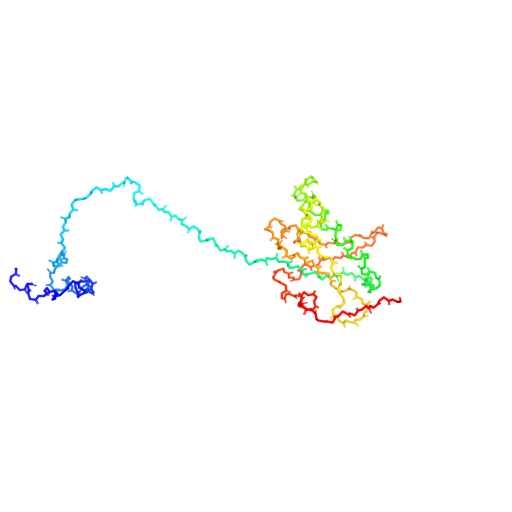155 VAL A CA 1
ATOM 1211 C C . VAL A 1 155 ? -0.998 8.952 -7.422 1.00 96.94 155 VAL A C 1
ATOM 1213 O O . VAL A 1 155 ? -1.633 7.904 -7.496 1.00 96.94 155 VAL A O 1
ATOM 1216 N N . LYS A 1 156 ? -0.939 9.822 -8.437 1.00 96.19 156 LYS A N 1
ATOM 1217 C CA . LYS A 1 156 ? -1.705 9.663 -9.689 1.00 96.19 156 LYS A CA 1
ATOM 1218 C C . LYS A 1 156 ? -0.859 9.499 -10.946 1.00 96.19 156 LYS A C 1
ATOM 1220 O O . LYS A 1 156 ? -1.413 9.222 -12.007 1.00 96.19 156 LYS A O 1
ATOM 1225 N N . LYS A 1 157 ? 0.455 9.718 -10.875 1.00 95.06 157 LYS A N 1
ATOM 1226 C CA . LYS A 1 157 ? 1.322 9.686 -12.057 1.00 95.06 157 LYS A CA 1
ATOM 1227 C C . LYS A 1 157 ? 2.784 9.444 -11.727 1.00 95.06 157 LYS A C 1
ATOM 1229 O O . LYS A 1 157 ? 3.268 9.894 -10.689 1.00 95.06 157 LYS A O 1
ATOM 1234 N N . LEU A 1 158 ? 3.462 8.793 -12.663 1.00 94.00 158 LEU A N 1
ATOM 1235 C CA . LEU A 1 158 ? 4.908 8.677 -12.747 1.00 94.00 158 LEU A CA 1
ATOM 1236 C C . LEU A 1 158 ? 5.402 9.589 -13.863 1.00 94.00 158 LEU A C 1
ATOM 1238 O O . LEU A 1 158 ? 4.905 9.526 -14.986 1.00 94.00 158 LEU A O 1
ATOM 1242 N N . TRP A 1 159 ? 6.390 10.416 -13.543 1.00 86.88 159 TRP A N 1
ATOM 1243 C CA . TRP A 1 159 ? 7.029 11.306 -14.501 1.00 86.88 159 TRP A CA 1
ATOM 1244 C C . TRP A 1 159 ? 8.364 10.729 -14.927 1.00 86.88 159 TRP A C 1
ATOM 1246 O O . TRP A 1 159 ? 9.232 10.487 -14.090 1.00 86.88 159 TRP A O 1
ATOM 1256 N N . ASN A 1 160 ? 8.550 10.560 -16.226 1.00 80.12 160 ASN A N 1
ATOM 1257 C CA . ASN A 1 160 ? 9.854 10.284 -16.781 1.00 80.12 160 ASN A CA 1
ATOM 1258 C C . ASN A 1 160 ? 10.629 11.599 -16.988 1.00 80.12 160 ASN A C 1
ATOM 1260 O O . ASN A 1 160 ? 10.055 12.624 -17.355 1.00 80.12 160 ASN A O 1
ATOM 1264 N N . ARG A 1 161 ? 11.953 11.560 -16.806 1.00 71.56 161 ARG A N 1
ATOM 1265 C CA . ARG A 1 161 ? 12.850 12.687 -17.107 1.00 71.56 161 ARG A CA 1
ATOM 1266 C C . ARG A 1 161 ? 12.815 13.081 -18.585 1.00 71.56 161 ARG A C 1
ATOM 1268 O O . ARG A 1 161 ? 12.973 14.255 -18.889 1.00 71.56 161 ARG A O 1
ATOM 1275 N N . ASP A 1 162 ? 12.523 12.128 -19.469 1.00 74.62 162 ASP A N 1
ATOM 1276 C CA . ASP A 1 162 ? 12.434 12.345 -20.920 1.00 74.62 162 ASP A CA 1
ATOM 1277 C C . ASP A 1 162 ? 11.071 12.924 -21.364 1.00 74.62 162 ASP A C 1
ATOM 1279 O O . ASP A 1 162 ? 10.746 12.918 -22.547 1.00 74.62 162 ASP A O 1
ATOM 1283 N N . GLY A 1 163 ? 10.229 13.371 -20.422 1.00 73.25 163 GLY A N 1
ATOM 1284 C CA . GLY A 1 163 ? 8.919 13.976 -20.698 1.00 73.25 163 GLY A CA 1
ATOM 1285 C C . GLY A 1 163 ? 7.758 12.987 -20.863 1.00 73.25 163 GLY A C 1
ATOM 1286 O O . GLY A 1 163 ? 6.610 13.411 -20.959 1.00 73.25 163 GLY A O 1
ATOM 1287 N N . GLY A 1 164 ? 8.026 11.678 -20.858 1.00 80.44 164 GLY A N 1
ATOM 1288 C CA . GLY A 1 164 ? 6.981 10.651 -20.816 1.00 80.44 164 GLY A CA 1
ATOM 1289 C C . GLY A 1 164 ? 6.248 10.616 -19.470 1.00 80.44 164 GLY A C 1
ATOM 1290 O O . GLY A 1 164 ? 6.842 10.872 -18.422 1.00 80.44 164 GLY A O 1
ATOM 1291 N N . GLU A 1 165 ? 4.967 10.256 -19.477 1.00 89.44 165 GLU A N 1
ATOM 1292 C CA . GLU A 1 165 ? 4.191 10.055 -18.252 1.00 89.44 165 GLU A CA 1
ATOM 1293 C C . GLU A 1 165 ? 3.398 8.747 -18.287 1.00 89.44 165 GLU A C 1
ATOM 1295 O O . GLU A 1 165 ? 2.866 8.344 -19.323 1.00 89.44 165 GLU A O 1
ATOM 1300 N N . TRP A 1 166 ? 3.292 8.104 -17.125 1.00 94.94 166 TRP A N 1
ATOM 1301 C CA . TRP A 1 166 ? 2.332 7.028 -16.893 1.00 94.94 166 TRP A CA 1
ATOM 1302 C C . TRP A 1 166 ? 1.375 7.450 -15.793 1.00 94.94 166 TRP A C 1
ATOM 1304 O O . TRP A 1 166 ? 1.786 7.964 -14.751 1.00 94.94 166 TRP A O 1
ATOM 1314 N N . ARG A 1 167 ? 0.084 7.215 -16.001 1.00 96.19 167 ARG A N 1
ATOM 1315 C CA . ARG A 1 167 ? -0.928 7.432 -14.972 1.00 96.19 167 ARG A CA 1
ATOM 1316 C C . ARG A 1 167 ? -0.946 6.234 -14.031 1.00 96.19 167 ARG A C 1
ATOM 1318 O O . ARG A 1 167 ? -0.872 5.093 -14.473 1.00 96.19 167 ARG A O 1
ATOM 1325 N N . LEU A 1 168 ? -1.092 6.508 -12.743 1.00 97.12 168 LEU A N 1
ATOM 1326 C CA . LEU A 1 168 ? -1.335 5.503 -11.719 1.00 97.12 168 LEU A CA 1
ATOM 1327 C C . LEU A 1 168 ? -2.787 5.578 -11.267 1.00 97.12 168 LEU A C 1
ATOM 1329 O O . LEU A 1 168 ? -3.299 6.652 -10.936 1.00 97.12 168 LEU A O 1
ATOM 1333 N N . VAL A 1 169 ? -3.440 4.422 -11.241 1.00 97.44 169 VAL A N 1
ATOM 1334 C CA . VAL A 1 169 ? -4.779 4.252 -10.682 1.00 97.44 169 VAL A CA 1
ATOM 1335 C C . VAL A 1 169 ? -4.656 3.332 -9.481 1.00 97.44 169 VAL A C 1
ATOM 1337 O O . VAL A 1 169 ? -4.229 2.194 -9.631 1.00 97.44 169 VAL A O 1
ATOM 1340 N N . LEU A 1 170 ? -5.008 3.824 -8.292 1.00 97.31 170 LEU A N 1
ATOM 1341 C CA . LEU A 1 170 ? -5.059 2.990 -7.095 1.00 97.31 170 LEU A CA 1
ATOM 1342 C C . LEU A 1 170 ? -6.197 1.974 -7.260 1.00 97.31 170 LEU A C 1
ATOM 1344 O O . LEU A 1 170 ? -7.365 2.356 -7.290 1.00 97.31 170 LEU A O 1
ATOM 1348 N N . GLU A 1 171 ? -5.839 0.704 -7.408 1.00 96.00 171 GLU A N 1
ATOM 1349 C CA . GLU A 1 171 ? -6.768 -0.415 -7.578 1.00 96.00 171 GLU A CA 1
ATOM 1350 C C . GLU A 1 171 ? -7.307 -0.871 -6.223 1.00 96.00 171 GLU A C 1
ATOM 1352 O O . GLU A 1 171 ? -8.498 -1.126 -6.069 1.00 96.00 171 GLU A O 1
ATOM 1357 N N . SER A 1 172 ? -6.425 -0.962 -5.227 1.00 94.56 172 SER A N 1
ATOM 1358 C CA . SER A 1 172 ? -6.784 -1.399 -3.880 1.00 94.56 172 SER A CA 1
ATOM 1359 C C . SER A 1 172 ? -5.733 -0.992 -2.848 1.00 94.56 172 SER A C 1
ATOM 1361 O O . SER A 1 172 ? -4.555 -0.817 -3.166 1.00 94.56 172 SER A O 1
ATOM 1363 N N . ILE A 1 173 ? -6.167 -0.849 -1.596 1.00 94.81 173 ILE A N 1
ATOM 1364 C CA . ILE A 1 173 ? -5.318 -0.563 -0.439 1.00 94.81 173 ILE A CA 1
ATOM 1365 C C . ILE A 1 173 ? -5.829 -1.354 0.772 1.00 94.81 173 ILE A C 1
ATOM 1367 O O . ILE A 1 173 ? -7.037 -1.452 0.987 1.00 94.81 173 ILE A O 1
ATOM 1371 N N . GLY A 1 174 ? -4.932 -1.977 1.537 1.00 93.31 174 GLY A N 1
ATOM 1372 C CA . GLY A 1 174 ? -5.321 -2.843 2.648 1.00 93.31 174 GLY A CA 1
ATOM 1373 C C . GLY A 1 174 ? -4.221 -3.791 3.120 1.00 93.31 174 GLY A C 1
ATOM 1374 O O . GLY A 1 174 ? -3.046 -3.431 3.196 1.00 93.31 174 GLY A O 1
ATOM 1375 N N . SER A 1 175 ? -4.629 -5.007 3.486 1.00 91.62 175 SER A N 1
ATOM 1376 C CA . SER A 1 175 ? -3.726 -6.058 3.970 1.00 91.62 175 SER A CA 1
ATOM 1377 C C . SER A 1 175 ? -2.838 -6.629 2.844 1.00 91.62 175 SER A C 1
ATOM 1379 O O . SER A 1 175 ? -3.162 -6.451 1.665 1.00 91.62 175 SER A O 1
ATOM 1381 N N . PRO A 1 176 ? -1.779 -7.399 3.169 1.00 87.50 176 PRO A N 1
ATOM 1382 C CA . PRO A 1 176 ? -0.920 -8.046 2.167 1.00 87.50 176 PRO A CA 1
ATOM 1383 C C . PRO A 1 176 ? -1.684 -8.959 1.192 1.00 87.50 176 PRO A C 1
ATOM 1385 O O . PRO A 1 176 ? -1.252 -9.180 0.065 1.00 87.50 176 PRO A O 1
ATOM 1388 N N . GLY A 1 177 ? -2.876 -9.429 1.586 1.00 87.88 177 GLY A N 1
ATOM 1389 C CA . GLY A 1 177 ? -3.727 -10.304 0.782 1.00 87.88 177 GLY A CA 1
ATOM 1390 C C . GLY A 1 177 ? -4.102 -9.769 -0.608 1.00 87.88 177 GLY A C 1
ATOM 1391 O O . GLY A 1 177 ? -4.484 -10.565 -1.460 1.00 87.88 177 GLY A O 1
ATOM 1392 N N . ILE A 1 178 ? -3.968 -8.461 -0.847 1.00 88.38 178 ILE A N 1
ATOM 1393 C CA . ILE A 1 178 ? -4.192 -7.817 -2.152 1.00 88.38 178 ILE A CA 1
ATOM 1394 C C . ILE A 1 178 ? -3.213 -8.321 -3.223 1.00 88.38 178 ILE A C 1
ATOM 1396 O O . ILE A 1 178 ? -3.591 -8.469 -4.380 1.00 88.38 178 ILE A O 1
ATOM 1400 N N . ALA A 1 179 ? -1.966 -8.606 -2.844 1.00 85.69 179 ALA A N 1
ATOM 1401 C CA . ALA A 1 179 ? -0.919 -9.050 -3.760 1.00 85.69 179 ALA A CA 1
ATOM 1402 C C . ALA A 1 179 ? -0.141 -10.211 -3.139 1.00 85.69 179 ALA A C 1
ATOM 1404 O O . ALA A 1 179 ? 1.070 -10.139 -2.919 1.00 85.69 179 ALA A O 1
ATOM 1405 N N . ARG A 1 180 ? -0.861 -11.296 -2.832 1.00 87.44 180 ARG A N 1
ATOM 1406 C CA . ARG A 1 180 ? -0.299 -12.513 -2.222 1.00 87.44 180 ARG A CA 1
ATOM 1407 C C . ARG A 1 180 ? 0.932 -13.031 -2.957 1.00 87.44 180 ARG A C 1
ATOM 1409 O O . ARG A 1 180 ? 1.927 -13.340 -2.316 1.00 87.44 180 ARG A O 1
ATOM 1416 N N . ALA A 1 181 ? 0.904 -13.000 -4.289 1.00 86.75 181 ALA A N 1
ATOM 1417 C CA . ALA A 1 181 ? 2.019 -13.421 -5.135 1.00 86.75 181 ALA A CA 1
ATOM 1418 C C . ALA A 1 181 ? 3.353 -12.714 -4.814 1.00 86.75 181 ALA A C 1
ATOM 1420 O O . ALA A 1 181 ? 4.411 -13.296 -5.033 1.00 86.75 181 ALA A O 1
ATOM 1421 N N . LEU A 1 182 ? 3.309 -11.483 -4.292 1.00 87.50 182 LEU A N 1
ATOM 1422 C CA . LEU A 1 182 ? 4.493 -10.681 -3.966 1.00 87.50 182 LEU A CA 1
ATOM 1423 C C . LEU A 1 182 ? 4.749 -10.531 -2.460 1.00 87.50 182 LEU A C 1
ATOM 1425 O O . LEU A 1 182 ? 5.811 -10.052 -2.075 1.00 87.50 182 LEU A O 1
ATOM 1429 N N . THR A 1 183 ? 3.787 -10.890 -1.610 1.00 87.75 183 THR A N 1
ATOM 1430 C CA . THR A 1 183 ? 3.833 -10.598 -0.164 1.00 87.75 183 THR A CA 1
ATOM 1431 C C . THR A 1 183 ? 3.760 -11.838 0.722 1.00 87.75 183 THR A C 1
ATOM 1433 O O . THR A 1 183 ? 4.036 -11.750 1.919 1.00 87.75 183 THR A O 1
ATOM 1436 N N . GLU A 1 184 ? 3.404 -13.001 0.173 1.00 86.25 184 GLU A N 1
ATOM 1437 C CA . GLU A 1 184 ? 3.450 -14.259 0.912 1.00 86.25 184 GLU A CA 1
ATOM 1438 C C . GLU A 1 184 ? 4.893 -14.721 1.145 1.00 86.25 184 GLU A C 1
ATOM 1440 O O . GLU A 1 184 ? 5.824 -14.416 0.398 1.00 86.25 184 GLU A O 1
ATOM 1445 N N . SER A 1 185 ? 5.089 -15.494 2.214 1.00 84.56 185 SER A N 1
ATOM 1446 C CA . SER A 1 185 ? 6.384 -16.110 2.485 1.00 84.56 185 SER A CA 1
ATOM 1447 C C . SER A 1 185 ? 6.706 -17.153 1.416 1.00 84.56 185 SER A C 1
ATOM 1449 O O . SER A 1 185 ? 6.006 -18.156 1.290 1.00 84.56 185 SER A O 1
ATOM 1451 N N . SER A 1 186 ? 7.805 -16.954 0.692 1.00 82.88 186 SER A N 1
ATOM 1452 C CA . SER A 1 186 ? 8.351 -17.964 -0.214 1.00 82.88 186 SER A CA 1
ATOM 1453 C C . SER A 1 186 ? 9.432 -18.789 0.481 1.00 82.88 186 SER A C 1
ATOM 1455 O O . SER A 1 186 ? 10.225 -18.274 1.268 1.00 82.88 186 SER A O 1
ATOM 1457 N N . ARG A 1 187 ? 9.490 -20.085 0.159 1.00 87.69 187 ARG A N 1
ATOM 1458 C CA . ARG A 1 187 ? 10.604 -20.977 0.531 1.00 87.69 187 ARG A CA 1
ATOM 1459 C C . ARG A 1 187 ? 11.636 -21.129 -0.584 1.00 87.69 187 ARG A C 1
ATOM 1461 O O . ARG A 1 187 ? 12.664 -21.765 -0.380 1.00 87.69 187 ARG A O 1
ATOM 1468 N N . VAL A 1 188 ? 11.346 -20.582 -1.762 1.00 84.75 188 VAL A N 1
ATOM 1469 C CA . VAL A 1 188 ? 12.177 -20.703 -2.957 1.00 84.75 188 VAL A CA 1
ATOM 1470 C C . VAL A 1 188 ? 12.617 -19.309 -3.369 1.00 84.75 188 VAL A C 1
ATOM 1472 O O . VAL A 1 188 ? 11.793 -18.455 -3.698 1.00 84.75 188 VAL A O 1
ATOM 1475 N N . TRP A 1 189 ? 13.927 -19.089 -3.358 1.00 81.44 189 TRP A N 1
ATOM 1476 C CA . TRP A 1 189 ? 14.538 -17.920 -3.968 1.00 81.44 189 TRP A CA 1
ATOM 1477 C C . TRP A 1 189 ? 15.072 -18.315 -5.341 1.00 81.44 189 TRP A C 1
ATOM 1479 O O . TRP A 1 189 ? 15.830 -19.277 -5.465 1.00 81.44 189 TRP A O 1
ATOM 1489 N N . LYS A 1 190 ? 14.657 -17.585 -6.375 1.00 78.31 190 LYS A N 1
ATOM 1490 C CA . LYS A 1 190 ? 15.146 -17.763 -7.740 1.00 78.31 190 LYS A CA 1
ATOM 1491 C C . LYS A 1 190 ? 15.733 -16.440 -8.208 1.00 78.31 190 LYS A C 1
ATOM 1493 O O . LYS A 1 190 ? 14.995 -15.478 -8.398 1.00 78.31 190 LYS A O 1
ATOM 1498 N N . SER A 1 191 ? 17.047 -16.407 -8.402 1.00 76.75 191 SER A N 1
ATOM 1499 C CA . SER A 1 191 ? 17.690 -15.309 -9.121 1.00 76.75 191 SER A CA 1
ATOM 1500 C C . SER A 1 191 ? 17.367 -15.434 -10.601 1.00 76.75 191 SER A C 1
ATOM 1502 O O . SER A 1 191 ? 17.469 -16.523 -11.165 1.00 76.75 191 SER A O 1
ATOM 1504 N N . VAL A 1 192 ? 16.996 -14.324 -11.226 1.00 67.50 192 VAL A N 1
ATOM 1505 C CA . VAL A 1 192 ? 16.817 -14.223 -12.686 1.00 67.50 192 VAL A CA 1
ATOM 1506 C C . VAL A 1 192 ? 17.787 -13.197 -13.278 1.00 67.50 192 VAL A C 1
ATOM 1508 O O . VAL A 1 192 ? 17.549 -12.644 -14.346 1.00 67.50 192 VAL A O 1
ATOM 1511 N N . THR A 1 193 ? 18.875 -12.919 -12.555 1.00 57.97 193 THR A N 1
ATOM 1512 C CA . THR A 1 193 ? 19.987 -12.105 -13.044 1.00 57.97 193 THR A CA 1
ATOM 1513 C C . THR A 1 193 ? 20.613 -12.802 -14.257 1.00 57.97 193 THR A C 1
ATOM 1515 O O . THR A 1 193 ? 20.862 -14.006 -14.154 1.00 57.97 193 THR A O 1
ATOM 1518 N N . PRO A 1 194 ? 20.837 -12.091 -15.377 1.00 51.31 194 PRO A N 1
ATOM 1519 C CA . PRO A 1 194 ? 21.638 -12.598 -16.489 1.00 51.31 194 PRO A CA 1
ATOM 1520 C C . PRO A 1 194 ? 23.042 -13.028 -16.055 1.00 51.31 194 PRO A C 1
ATOM 1522 O O . PRO A 1 194 ? 23.584 -12.397 -15.116 1.00 51.31 194 PRO A O 1
#

Radius of gyration: 31.74 Å; Cα contacts (8 Å, |Δi|>4): 252; chains: 1; bounding box: 76×40×77 Å

Secondary structure (DSSP, 8-state):
-TTGGGGS-SSHHHHHH--HHHHHHTT-SS-TT---------TTTT---------------EEEEEEE-SSPPBGGGHHHHHHHHHHHHHHHHHHHT-GGG--HHHH-TT--GGGTTSS-EEEEE-SSSSSB--EEEEE-TT---HHHHHHHHT--EEE-TTS-EEEEEEEEEESGGGGHHHHSPPS-------

Mean predicted aligned error: 13.38 Å

Solvent-accessible surface area (backbone atoms only — not comparable to full-atom values): 11940 Å² total; per-residue (Å²): 112,83,78,56,65,78,71,53,59,95,43,71,70,53,53,73,67,58,55,70,67,61,41,44,76,72,70,41,93,59,62,92,84,69,73,94,76,91,76,91,72,65,93,64,77,78,60,86,75,83,76,73,80,81,73,78,72,78,67,30,23,26,36,39,26,39,53,46,55,85,79,59,52,44,54,91,43,34,70,59,53,18,50,36,49,48,51,33,48,49,53,40,28,29,72,76,66,30,77,95,52,50,61,41,52,66,70,58,52,94,58,60,85,93,48,82,77,42,29,48,44,57,43,54,33,52,85,82,74,80,57,34,36,44,31,37,35,42,38,20,80,72,39,48,54,74,70,54,46,51,36,58,73,68,46,48,53,38,72,45,94,88,73,51,68,32,39,37,42,77,75,48,73,31,49,54,76,82,46,42,95,80,60,56,91,74,96,74,87,79,87,83,76,131